Protein AF-A0A7S3I9I3-F1 (afdb_monomer)

Secondary structure (DSSP, 8-state):
----STHHHHHHHHHHHHH-SS-----PPPEEPPSSS--GGG--EEEEEETTEEEEE-GGGEEEEEE--SSHHHHHHHHHHHHHTT-----EEEEETTSHHHHHHHHHHHHHHTT-HHHHHHHHHHS-SSEEEEEE---EEEGGGS-HHHHHHHHHS-HHHHHHHHHHHHHHHHHT--SS--SSSSS---GGGEEEEESSSEEEEEE------PPPTTSTHHHHHHHHHHHHHHHHHHHHHHHHTT--GGG---GGGHHHHHHHHHHHS-PPPHHHHHHHHHHHHHHHHHHHH--HHHHHHHHHHHHT--SS-GGGHHHHHHHT--HHHHHHHHHHHHHHHHHTHHHHHHHHHTTT----S--

Sequence (363 aa):
KQVPFVSKKLIEGYQRTKNTSQNILSAELLTTQDIYEVPWRNLIGVEHLDTSAFAVHFPHQQALVVKGSQSIVQDYFSYLVSSVLQVKTPLTRLVQYTDPEFKLMLNSLRSKAYSDFFLDNKISRELDRPFLVVMEYIPSVSLRTLDRNQISEVFSKDSERLRQLGNTLALDLFLNNSDRVPLIWNNEGNPNNFLVEFRETFGNLVAIDSSCFCISSSQMMYQDYLERLFNYVKTTFEDLEEIINGRTLGKVSIQSMDPVKEFFEKHLSVSLNNSQLFQVLKGMVKGFFEVSQVEETQLLEVYESTRQYPSEDKLGFWQAGMASINLGFLRDTKAIIEKLTDNHSENTSWVLSTYESDESPLY

Mean predicted aligned error: 6.12 Å

Organism: NCBI:txid342563

Structure (mmCIF, N/CA/C/O backbone):
data_AF-A0A7S3I9I3-F1
#
_entry.id   AF-A0A7S3I9I3-F1
#
loop_
_atom_site.group_PDB
_atom_site.id
_atom_site.type_symbol
_atom_site.label_atom_id
_atom_site.label_alt_id
_atom_site.label_comp_id
_atom_site.label_asym_id
_atom_site.label_entity_id
_atom_site.label_seq_id
_atom_site.pdbx_PDB_ins_code
_atom_site.Cartn_x
_atom_site.Cartn_y
_atom_site.Cartn_z
_atom_site.occupancy
_atom_site.B_iso_or_equiv
_atom_site.auth_seq_id
_atom_site.auth_comp_id
_atom_site.auth_asym_id
_atom_site.auth_atom_id
_atom_site.pdbx_PDB_model_num
ATOM 1 N N . LYS A 1 1 ? -12.748 1.959 -23.235 1.00 28.86 1 LYS A N 1
ATOM 2 C CA . LYS A 1 1 ? -12.720 1.716 -21.773 1.00 28.86 1 LYS A CA 1
ATOM 3 C C . LYS A 1 1 ? -12.178 0.308 -21.577 1.00 28.86 1 LYS A C 1
ATOM 5 O O . LYS A 1 1 ? -12.950 -0.638 -21.602 1.00 28.86 1 LYS A O 1
ATOM 10 N N . GLN A 1 2 ? -10.853 0.175 -21.607 1.00 25.94 2 GLN A N 1
ATOM 11 C CA . GLN A 1 2 ? -10.164 -1.109 -21.488 1.00 25.94 2 GLN A CA 1
ATOM 12 C C . GLN A 1 2 ? -10.044 -1.445 -20.004 1.00 25.94 2 GLN A C 1
ATOM 14 O O . GLN A 1 2 ? -9.636 -0.593 -19.223 1.00 25.94 2 GLN A O 1
ATOM 19 N N . VAL A 1 3 ? -10.451 -2.657 -19.644 1.00 29.38 3 VAL A N 1
ATOM 20 C CA . VAL A 1 3 ? -10.125 -3.304 -18.373 1.00 29.38 3 VAL A CA 1
ATOM 21 C C . VAL A 1 3 ? -9.147 -4.412 -18.755 1.00 29.38 3 VAL A C 1
ATOM 23 O O . VAL A 1 3 ? -9.615 -5.452 -19.224 1.00 29.38 3 VAL A O 1
ATOM 26 N N . PRO A 1 4 ? -7.823 -4.208 -18.681 1.00 35.19 4 PRO A N 1
ATOM 27 C CA . PRO A 1 4 ? -6.875 -5.285 -18.856 1.00 35.19 4 PRO A CA 1
ATOM 28 C C . PRO A 1 4 ? -6.527 -5.778 -17.463 1.00 35.19 4 PRO A C 1
ATOM 30 O O . PRO A 1 4 ? -5.732 -5.203 -16.729 1.00 35.19 4 PRO A O 1
ATOM 33 N N . PHE A 1 5 ? -7.188 -6.849 -17.074 1.00 42.88 5 PHE A N 1
ATOM 34 C CA . PHE A 1 5 ? -6.508 -7.828 -16.265 1.00 42.88 5 PHE A CA 1
ATOM 35 C C . PHE A 1 5 ? -7.117 -9.167 -16.626 1.00 42.88 5 PHE A C 1
ATOM 37 O O . PHE A 1 5 ? -8.283 -9.270 -17.025 1.00 42.88 5 PHE A O 1
ATOM 44 N N . VAL A 1 6 ? -6.346 -10.212 -16.391 1.00 46.72 6 VAL A N 1
ATOM 45 C CA . VAL A 1 6 ? -6.750 -11.619 -16.387 1.00 46.72 6 VAL A CA 1
ATOM 46 C C . VAL A 1 6 ? -8.067 -11.859 -15.595 1.00 46.72 6 VAL A C 1
ATOM 48 O O . VAL A 1 6 ? -8.694 -12.906 -15.746 1.00 46.72 6 VAL A O 1
ATOM 51 N N . SER A 1 7 ? -8.558 -10.855 -14.845 1.00 49.94 7 SER A N 1
ATOM 52 C CA . SER A 1 7 ? -9.858 -10.781 -14.172 1.00 49.94 7 SER A CA 1
ATOM 53 C C . SER A 1 7 ? -11.028 -11.267 -15.018 1.00 49.94 7 SER A C 1
ATOM 55 O O . SER A 1 7 ? -11.789 -12.076 -14.515 1.00 49.94 7 SER A O 1
ATOM 57 N N . LYS A 1 8 ? -11.187 -10.891 -16.296 1.00 46.72 8 LYS A N 1
ATOM 58 C CA . LYS A 1 8 ? -12.385 -11.333 -17.040 1.00 46.72 8 LYS A CA 1
ATOM 59 C C . LYS A 1 8 ? -12.393 -12.846 -17.263 1.00 46.72 8 LYS A C 1
ATOM 61 O O . LYS A 1 8 ? -13.414 -13.476 -17.031 1.00 46.72 8 LYS A O 1
ATOM 66 N N . LYS A 1 9 ? -11.258 -13.443 -17.647 1.00 51.84 9 LYS A N 1
ATOM 67 C CA . LYS A 1 9 ? -11.149 -14.902 -17.838 1.00 51.84 9 LYS A CA 1
ATOM 68 C C . LYS A 1 9 ? -11.182 -15.665 -16.511 1.00 51.84 9 LYS A C 1
ATOM 70 O O . LYS A 1 9 ? -11.783 -16.733 -16.462 1.00 51.84 9 LYS A O 1
ATOM 75 N N . LEU A 1 10 ? -10.586 -15.118 -15.449 1.00 54.03 10 LEU A N 1
ATOM 76 C CA . LEU A 1 10 ? -10.622 -15.710 -14.105 1.00 54.03 10 LEU A CA 1
ATOM 77 C C . LEU A 1 10 ? -12.022 -15.659 -13.494 1.00 54.03 10 LEU A C 1
ATOM 79 O O . LEU A 1 10 ? -12.514 -16.670 -13.003 1.00 54.03 10 LEU A O 1
ATOM 83 N N . ILE A 1 11 ? -12.693 -14.512 -13.592 1.00 53.94 11 ILE A N 1
ATOM 84 C CA . ILE A 1 11 ? -14.064 -14.306 -13.116 1.00 53.94 11 ILE A CA 1
ATOM 85 C C . ILE A 1 11 ? -15.048 -15.137 -13.950 1.00 53.94 11 ILE A C 1
ATOM 87 O O . ILE A 1 11 ? -15.911 -15.794 -13.376 1.00 53.94 11 ILE A O 1
ATOM 91 N N . GLU A 1 12 ? -14.905 -15.189 -15.280 1.00 54.62 12 GLU A N 1
ATOM 92 C CA . GLU A 1 12 ? -15.713 -16.077 -16.134 1.00 54.62 12 GLU A CA 1
ATO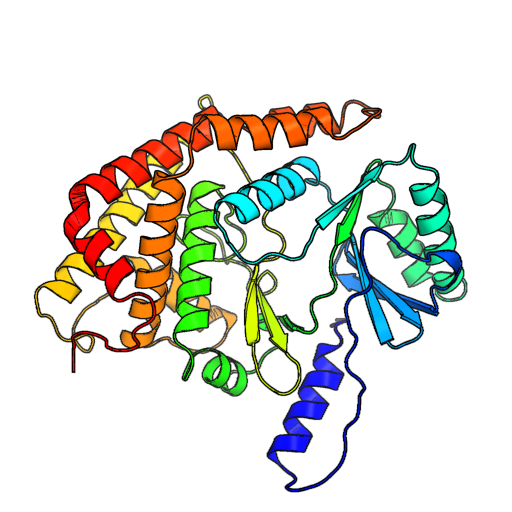M 93 C C . GLU A 1 12 ? -15.465 -17.561 -15.814 1.00 54.62 12 GLU A C 1
ATOM 95 O O . GLU A 1 12 ? -16.407 -18.354 -15.836 1.00 54.62 12 GLU A O 1
ATOM 100 N N . GLY A 1 13 ? -14.226 -17.940 -15.479 1.00 54.38 13 GLY A N 1
ATOM 101 C CA . GLY A 1 13 ? -13.883 -19.276 -14.988 1.00 54.38 13 GLY A CA 1
ATOM 102 C C . GLY A 1 13 ? -14.582 -19.612 -13.672 1.00 54.38 13 GLY A C 1
ATOM 103 O O . GLY A 1 13 ? -15.247 -20.642 -13.571 1.00 54.38 13 GLY A O 1
ATOM 104 N N . TYR A 1 14 ? -14.520 -18.699 -12.705 1.00 52.09 14 TYR A N 1
ATOM 105 C CA . TYR A 1 14 ? -15.178 -18.818 -11.404 1.00 52.09 14 TYR A CA 1
ATOM 106 C C . TYR A 1 14 ? -16.717 -18.876 -11.500 1.00 52.09 14 TYR A C 1
ATOM 108 O O . TYR A 1 14 ? -17.375 -19.679 -10.839 1.00 52.09 14 TYR A O 1
ATOM 116 N N . GLN A 1 15 ? -17.333 -18.058 -12.359 1.00 53.22 15 GLN A N 1
ATOM 117 C CA . GLN A 1 15 ? -18.788 -18.086 -12.563 1.00 53.22 15 GLN A CA 1
ATOM 118 C C . GLN A 1 15 ? -19.261 -19.397 -13.218 1.00 53.22 15 GLN A C 1
ATOM 120 O O . GLN A 1 15 ? -20.377 -19.851 -12.951 1.00 53.22 15 GLN A O 1
ATOM 125 N N . ARG A 1 16 ? -18.419 -20.041 -14.041 1.00 49.19 16 ARG A N 1
ATOM 126 C CA . ARG A 1 16 ? -18.709 -21.363 -14.622 1.00 49.19 16 ARG A CA 1
ATOM 127 C C . ARG A 1 16 ? -18.580 -22.497 -13.602 1.00 49.19 16 ARG A C 1
ATOM 129 O O . ARG A 1 16 ? -19.397 -23.416 -13.639 1.00 49.19 16 ARG A O 1
ATOM 136 N N . THR A 1 17 ? -17.635 -22.433 -12.662 1.00 48.84 17 THR A N 1
ATOM 137 C CA . THR A 1 17 ? -17.471 -23.476 -11.630 1.00 48.84 17 THR A CA 1
ATOM 138 C C . THR A 1 17 ? -18.594 -23.473 -10.592 1.00 48.84 17 THR A C 1
ATOM 140 O O . THR A 1 17 ? -19.000 -24.544 -10.147 1.00 48.84 17 THR A O 1
ATOM 143 N N . LYS A 1 18 ? -19.182 -22.313 -10.263 1.00 49.53 18 LYS A N 1
ATOM 144 C CA . LYS A 1 18 ? -20.351 -22.243 -9.358 1.00 49.53 18 LYS A CA 1
ATOM 145 C C . LYS A 1 18 ? -21.633 -22.854 -9.944 1.00 49.53 18 LYS A C 1
ATOM 147 O O . LYS A 1 18 ? -22.468 -23.336 -9.187 1.00 49.53 18 LYS A O 1
ATOM 152 N N . ASN A 1 19 ? -21.782 -22.845 -11.271 1.00 41.97 19 ASN A N 1
ATOM 153 C CA . ASN A 1 19 ? -22.993 -23.311 -11.961 1.00 41.97 19 ASN A CA 1
ATOM 154 C C . ASN A 1 19 ? -22.900 -24.744 -12.509 1.00 41.97 19 ASN A C 1
ATOM 156 O O . ASN A 1 19 ? -23.904 -25.273 -12.984 1.00 41.97 19 ASN A O 1
ATOM 160 N N . THR A 1 20 ? -21.734 -25.390 -12.433 1.00 38.22 20 THR A N 1
ATOM 161 C CA . THR A 1 20 ? -21.532 -26.724 -13.010 1.00 38.22 20 THR A CA 1
ATOM 162 C C . THR A 1 20 ? -20.757 -27.606 -12.039 1.00 38.22 20 THR A C 1
ATOM 164 O O . THR A 1 20 ? -19.544 -27.484 -11.887 1.00 38.22 20 THR A O 1
ATOM 167 N N . SER A 1 21 ? -21.461 -28.523 -11.371 1.00 40.38 21 SER A N 1
ATOM 168 C CA . SER A 1 21 ? -20.823 -29.676 -10.741 1.00 40.38 21 SER A CA 1
ATOM 169 C C . SER A 1 21 ? -20.218 -30.526 -11.858 1.00 40.38 21 SER A C 1
ATOM 171 O O . SER A 1 21 ? -20.954 -31.144 -12.615 1.00 40.38 21 SER A O 1
ATOM 173 N N . GLN A 1 22 ? -18.887 -30.554 -11.925 1.00 35.09 22 GLN A N 1
ATOM 174 C CA . GLN A 1 22 ? -18.047 -31.278 -12.889 1.00 35.09 22 GLN A CA 1
ATOM 175 C C . GLN A 1 22 ? -17.693 -30.532 -14.190 1.00 35.09 22 GLN A C 1
ATOM 177 O O . GLN A 1 22 ? -18.517 -30.290 -15.063 1.00 35.09 22 GLN A O 1
ATOM 182 N N . ASN A 1 23 ? -16.373 -30.352 -14.320 1.00 35.53 23 ASN A N 1
ATOM 183 C CA . ASN A 1 23 ? -15.566 -30.197 -15.528 1.00 35.53 23 ASN A CA 1
ATOM 184 C C . ASN A 1 23 ? -15.555 -28.842 -16.270 1.00 35.53 23 ASN A C 1
ATOM 186 O O . ASN A 1 23 ? -16.540 -28.390 -16.838 1.00 35.53 23 ASN A O 1
ATOM 190 N N . ILE A 1 24 ? -14.313 -28.341 -16.397 1.00 33.00 24 ILE A N 1
ATOM 191 C CA . ILE A 1 24 ? -13.772 -27.361 -17.359 1.00 33.00 24 ILE A CA 1
ATOM 192 C C . ILE A 1 24 ? -13.762 -25.896 -16.888 1.00 33.00 24 ILE A C 1
ATOM 194 O O . ILE A 1 24 ? -14.700 -25.137 -17.112 1.00 33.00 24 ILE A O 1
ATOM 198 N N . LEU A 1 25 ? -12.603 -25.471 -16.369 1.00 35.09 25 LEU A N 1
ATOM 199 C CA . LEU A 1 25 ? -11.706 -24.540 -17.071 1.00 35.09 25 LEU A CA 1
ATOM 200 C C . LEU A 1 25 ? -10.305 -24.601 -16.441 1.00 35.09 25 LEU A C 1
ATOM 202 O O . LEU A 1 25 ? -9.987 -23.876 -15.507 1.00 35.09 25 LEU A O 1
ATOM 206 N N . SER A 1 26 ? -9.437 -25.426 -17.022 1.00 36.38 26 SER A N 1
ATOM 207 C CA . SER A 1 26 ? -7.988 -25.237 -16.970 1.00 36.38 26 SER A CA 1
ATOM 208 C C . SER A 1 26 ? -7.613 -24.033 -17.845 1.00 36.38 26 SER A C 1
ATOM 210 O O . SER A 1 26 ? -6.914 -24.163 -18.851 1.00 36.38 26 SER A O 1
ATOM 212 N N . ALA A 1 27 ? -8.117 -22.842 -17.511 1.00 44.84 27 ALA A N 1
ATOM 213 C CA . ALA A 1 27 ? -7.308 -21.664 -17.769 1.00 44.84 27 ALA A CA 1
ATOM 214 C C . ALA A 1 27 ? -6.157 -21.818 -16.781 1.00 44.84 27 ALA A C 1
ATOM 216 O O . ALA A 1 27 ? -6.308 -21.488 -15.609 1.00 44.84 27 ALA A O 1
ATOM 217 N N . GLU A 1 28 ? -5.098 -22.503 -17.217 1.00 56.78 28 GLU A N 1
ATOM 218 C CA . GLU A 1 28 ? -3.900 -22.674 -16.408 1.00 56.78 28 GLU A CA 1
ATOM 219 C C . GLU A 1 28 ? -3.538 -21.272 -15.866 1.00 56.78 28 GLU A C 1
ATOM 221 O O . GLU A 1 28 ? -3.574 -20.259 -16.576 1.00 56.78 28 GLU A O 1
ATOM 226 N N . LEU A 1 29 ? -3.432 -21.196 -14.543 1.00 72.38 29 LEU A N 1
ATOM 227 C CA . LEU A 1 29 ? -3.233 -19.949 -13.826 1.00 72.38 29 LEU A CA 1
ATOM 228 C C . LEU A 1 29 ? -1.781 -19.538 -14.014 1.00 72.38 29 LEU A C 1
ATOM 230 O O . LEU A 1 29 ? -0.883 -20.350 -13.789 1.00 72.38 29 LEU A O 1
ATOM 234 N N . LEU A 1 30 ? -1.557 -18.273 -14.371 1.00 82.56 30 LEU A N 1
ATOM 235 C CA . LEU A 1 30 ? -0.204 -17.742 -14.407 1.00 82.56 30 LEU A CA 1
ATOM 236 C C . LEU A 1 30 ? 0.437 -17.886 -13.021 1.00 82.56 30 LEU A C 1
ATOM 238 O O . LEU A 1 30 ? -0.186 -17.581 -12.003 1.00 82.56 30 LEU A O 1
ATOM 242 N N . THR A 1 31 ? 1.684 -18.333 -12.983 1.00 87.25 31 THR A N 1
ATOM 243 C CA . THR A 1 31 ? 2.524 -18.352 -11.784 1.00 87.25 31 THR A CA 1
ATOM 244 C C . THR A 1 31 ? 3.527 -17.207 -11.831 1.00 87.25 31 THR A C 1
ATOM 246 O O . THR A 1 31 ? 3.798 -16.659 -12.898 1.00 87.25 31 THR A O 1
ATOM 249 N N . THR A 1 32 ? 4.116 -16.845 -10.695 1.00 90.94 32 THR A N 1
ATOM 250 C CA . THR A 1 32 ? 5.158 -15.815 -10.686 1.00 90.94 32 THR A CA 1
ATOM 251 C C . THR A 1 32 ? 6.461 -16.332 -11.317 1.00 90.94 32 THR A C 1
ATOM 253 O O . THR A 1 32 ? 6.859 -17.482 -11.111 1.00 90.94 32 THR A O 1
ATOM 256 N N . GLN A 1 33 ? 7.098 -15.499 -12.137 1.00 95.06 33 GLN A N 1
ATOM 257 C CA . GLN A 1 33 ? 8.484 -15.653 -12.576 1.00 95.06 33 GLN A CA 1
ATOM 258 C C . GLN A 1 33 ? 9.396 -15.127 -11.462 1.00 95.06 33 GLN A C 1
ATOM 260 O O . GLN A 1 33 ? 9.103 -14.082 -10.884 1.00 95.06 33 GLN A O 1
ATOM 265 N N . ASP A 1 34 ? 10.520 -15.804 -11.200 1.00 95.62 34 ASP A N 1
ATOM 266 C CA . ASP A 1 34 ? 11.544 -15.259 -10.304 1.00 95.62 34 ASP A CA 1
ATOM 267 C C . ASP A 1 34 ? 11.998 -13.895 -10.830 1.00 95.62 34 ASP A C 1
ATOM 269 O O . ASP A 1 34 ? 12.508 -13.785 -11.953 1.00 95.62 34 ASP A O 1
ATOM 273 N N . ILE A 1 35 ? 11.770 -12.860 -10.020 1.00 97.19 35 ILE A N 1
ATOM 274 C CA . ILE A 1 35 ? 12.074 -11.493 -10.401 1.00 97.19 35 ILE A CA 1
ATOM 275 C C . ILE A 1 35 ? 13.576 -11.253 -10.460 1.00 97.19 35 ILE A C 1
ATOM 277 O O . ILE A 1 35 ? 13.956 -10.352 -11.191 1.00 97.19 35 ILE A O 1
ATOM 281 N N . TYR A 1 36 ? 14.431 -12.006 -9.765 1.00 96.38 36 TYR A N 1
ATOM 282 C CA . TYR A 1 36 ? 15.884 -11.780 -9.736 1.00 96.38 36 TYR A CA 1
ATOM 283 C C . TYR A 1 36 ? 16.620 -12.455 -10.899 1.00 96.38 36 TYR A C 1
ATOM 285 O O . TYR A 1 36 ? 17.620 -11.926 -11.383 1.00 96.38 36 TYR A O 1
ATOM 293 N N . GLU A 1 37 ? 16.093 -13.570 -11.405 1.00 95.38 37 GLU A N 1
ATOM 294 C CA . GLU A 1 37 ? 16.663 -14.327 -12.525 1.00 95.38 37 GLU A CA 1
ATOM 295 C C . GLU A 1 37 ? 15.712 -14.331 -13.731 1.00 95.38 37 GLU A C 1
ATOM 297 O O . GLU A 1 37 ? 15.114 -15.345 -14.095 1.00 95.38 37 GLU A O 1
ATOM 302 N N . VAL A 1 38 ? 15.548 -13.169 -14.373 1.00 97.25 38 VAL A N 1
ATOM 303 C CA . VAL A 1 38 ? 14.570 -13.010 -15.461 1.00 97.25 38 VAL A CA 1
ATOM 304 C C . VAL A 1 38 ? 15.159 -13.403 -16.824 1.00 97.25 38 VAL A C 1
ATOM 306 O O . VAL A 1 38 ? 16.077 -12.740 -17.325 1.00 97.25 38 VAL A O 1
ATOM 309 N N . PRO A 1 39 ? 14.597 -14.406 -17.526 1.00 97.25 39 PRO A N 1
ATOM 310 C CA . PRO A 1 39 ? 15.073 -14.809 -18.843 1.00 97.25 39 PRO A CA 1
ATOM 311 C C . PRO A 1 39 ? 14.484 -13.908 -19.942 1.00 97.25 39 PRO A C 1
ATOM 313 O O . PRO A 1 39 ? 13.726 -14.375 -20.790 1.00 97.25 39 PRO A O 1
ATOM 316 N N . TRP A 1 40 ? 14.832 -12.613 -19.970 1.00 97.81 40 TRP A N 1
ATOM 317 C CA . TRP A 1 40 ? 14.228 -11.594 -20.859 1.00 97.81 40 TRP A CA 1
ATOM 318 C C . TRP A 1 40 ? 14.121 -11.998 -22.338 1.00 97.81 40 TRP A C 1
ATOM 320 O O . TRP A 1 40 ? 13.148 -11.661 -23.008 1.00 97.81 40 TRP A O 1
ATOM 330 N N . ARG A 1 41 ? 15.085 -12.773 -22.850 1.00 97.00 41 ARG A N 1
ATOM 331 C CA . ARG A 1 41 ? 15.085 -13.270 -24.240 1.00 97.00 41 ARG A CA 1
ATOM 332 C C . ARG A 1 41 ? 13.983 -14.291 -24.533 1.00 97.00 41 ARG A C 1
ATOM 334 O O . ARG A 1 41 ? 13.591 -14.439 -25.687 1.00 97.00 41 ARG A O 1
ATOM 341 N N . ASN A 1 42 ? 13.498 -14.983 -23.507 1.00 96.81 42 ASN A N 1
ATOM 342 C CA . ASN A 1 42 ? 12.495 -16.041 -23.611 1.00 96.81 42 ASN A CA 1
ATOM 343 C C . ASN A 1 42 ? 11.068 -15.515 -23.436 1.00 96.81 42 ASN A C 1
ATOM 345 O O . ASN A 1 42 ? 10.125 -16.297 -23.478 1.00 96.81 42 ASN A O 1
ATOM 349 N N . LEU A 1 43 ? 10.901 -14.208 -23.245 1.00 95.50 43 LEU A N 1
ATOM 350 C CA . LEU A 1 43 ? 9.609 -13.549 -23.126 1.00 95.50 43 LEU A CA 1
ATOM 351 C C . LEU A 1 43 ? 8.700 -13.929 -24.310 1.00 95.50 43 LEU A C 1
ATOM 353 O O . LEU A 1 43 ? 9.130 -13.924 -25.469 1.00 95.50 43 LEU A O 1
ATOM 357 N N . ILE A 1 44 ? 7.439 -14.262 -24.029 1.00 96.12 44 ILE A N 1
ATOM 358 C CA . ILE A 1 44 ? 6.454 -14.689 -25.037 1.00 96.12 44 ILE A CA 1
ATOM 359 C C . ILE A 1 44 ? 5.358 -13.652 -25.294 1.00 96.12 44 ILE A C 1
ATOM 361 O O . ILE A 1 44 ? 4.786 -13.659 -26.381 1.00 96.12 44 ILE A O 1
ATOM 365 N N . GLY A 1 45 ? 5.103 -12.733 -24.359 1.00 94.19 45 GLY A N 1
ATOM 366 C CA . GLY A 1 45 ? 4.103 -11.680 -24.534 1.00 94.19 45 GLY A CA 1
ATOM 367 C C . GLY A 1 45 ? 4.214 -10.554 -23.510 1.00 94.19 45 GLY A C 1
ATOM 368 O O . GLY A 1 45 ? 4.849 -10.709 -22.469 1.00 94.19 45 GLY A O 1
ATOM 369 N N . VAL A 1 46 ? 3.583 -9.424 -23.825 1.00 94.62 46 VAL A N 1
ATOM 370 C CA . VAL A 1 46 ? 3.464 -8.252 -22.949 1.00 94.62 46 VAL A CA 1
ATOM 371 C C . VAL A 1 46 ? 2.030 -7.744 -23.025 1.00 94.62 46 VAL A C 1
ATOM 373 O O . VAL A 1 46 ? 1.480 -7.633 -24.119 1.00 94.62 46 VAL A O 1
ATOM 376 N N . GLU A 1 47 ? 1.445 -7.414 -21.881 1.00 92.50 47 GLU A N 1
ATOM 377 C CA . GLU A 1 47 ? 0.124 -6.798 -21.771 1.00 92.50 47 GLU A CA 1
ATOM 378 C C . GLU A 1 47 ? 0.237 -5.484 -20.992 1.00 92.50 47 GLU A C 1
ATOM 380 O O . GLU A 1 47 ? 0.879 -5.419 -19.946 1.00 92.50 47 GLU A O 1
ATOM 385 N N . HIS A 1 48 ? -0.382 -4.418 -21.501 1.00 91.62 48 HIS A N 1
ATOM 386 C CA . HIS A 1 48 ? -0.510 -3.152 -20.777 1.00 91.62 48 HIS A CA 1
ATOM 387 C C . HIS A 1 48 ? -1.653 -3.274 -19.762 1.00 91.62 48 HIS A C 1
ATOM 389 O O . HIS A 1 48 ? -2.783 -3.524 -20.171 1.00 91.62 48 HIS A O 1
ATOM 395 N N . LEU A 1 49 ? -1.359 -3.125 -18.467 1.00 84.81 49 LEU A N 1
ATOM 396 C CA . LEU A 1 49 ? -2.307 -3.372 -17.368 1.00 84.81 49 LEU A CA 1
ATOM 397 C C . LEU A 1 49 ? -3.044 -2.102 -16.945 1.00 84.81 49 LEU A C 1
ATOM 399 O O . LEU A 1 49 ? -4.268 -2.055 -16.875 1.00 84.81 49 LEU A O 1
ATOM 403 N N . ASP A 1 50 ? -2.277 -1.057 -16.667 1.00 77.25 50 ASP A N 1
ATOM 404 C CA . ASP A 1 50 ? -2.779 0.269 -16.326 1.00 77.25 50 ASP A CA 1
ATOM 405 C C . ASP A 1 50 ? -1.708 1.310 -16.669 1.00 77.25 50 ASP A C 1
ATOM 407 O O . ASP A 1 50 ? -0.640 0.945 -17.160 1.00 77.25 50 ASP A O 1
ATOM 411 N N . THR A 1 51 ? -1.995 2.597 -16.452 1.00 74.81 51 THR A N 1
ATOM 412 C CA . THR A 1 51 ? -1.197 3.782 -16.811 1.00 74.81 51 THR A CA 1
ATOM 413 C C . THR A 1 51 ? 0.273 3.490 -17.099 1.00 74.81 51 THR A C 1
ATOM 415 O O . THR A 1 51 ? 0.652 3.626 -18.262 1.00 74.81 51 THR A O 1
ATOM 418 N N . SER A 1 52 ? 1.045 3.002 -16.123 1.00 88.62 52 SER A N 1
ATOM 419 C CA . SER A 1 52 ? 2.478 2.723 -16.269 1.00 88.62 52 SER A CA 1
ATOM 420 C C . SER A 1 52 ? 2.935 1.287 -15.959 1.00 88.62 52 SER A C 1
ATOM 422 O O . SER A 1 52 ? 4.142 1.066 -15.833 1.00 88.62 52 SER A O 1
ATOM 424 N N . ALA A 1 53 ? 2.023 0.313 -15.854 1.00 92.69 53 ALA A N 1
ATOM 425 C CA . ALA A 1 53 ? 2.333 -1.078 -15.498 1.00 92.69 53 ALA A CA 1
ATOM 426 C C . ALA A 1 53 ? 2.056 -2.064 -16.647 1.00 92.69 53 ALA A C 1
ATOM 428 O O . ALA A 1 53 ? 1.062 -1.946 -17.369 1.00 92.69 53 ALA A O 1
ATOM 429 N N . PHE A 1 54 ? 2.924 -3.065 -16.791 1.00 95.00 54 PHE A N 1
ATOM 430 C CA . PHE A 1 54 ? 2.879 -4.064 -17.857 1.00 95.00 54 PHE A CA 1
ATOM 431 C C . PHE A 1 54 ? 3.062 -5.469 -17.286 1.00 95.00 54 PHE A C 1
ATOM 433 O O . PHE A 1 54 ? 4.055 -5.722 -16.607 1.00 95.00 54 PHE A O 1
ATOM 440 N N . ALA A 1 55 ? 2.154 -6.394 -17.594 1.00 95.00 55 ALA A N 1
ATOM 441 C CA . ALA A 1 55 ? 2.378 -7.812 -17.350 1.00 95.00 55 ALA A CA 1
ATOM 442 C C . ALA A 1 55 ? 3.292 -8.362 -18.439 1.00 95.00 55 ALA A C 1
ATOM 444 O O . ALA A 1 55 ? 3.113 -8.098 -19.630 1.00 95.00 55 ALA A O 1
ATOM 445 N N . VAL A 1 56 ? 4.279 -9.137 -18.017 1.00 96.44 56 VAL A N 1
ATOM 446 C CA . VAL A 1 56 ? 5.284 -9.733 -18.883 1.00 96.44 56 VAL A CA 1
ATOM 447 C C . VAL A 1 56 ? 5.187 -11.239 -18.757 1.00 96.44 56 VAL A C 1
ATOM 449 O O . VAL A 1 56 ? 5.336 -11.771 -17.663 1.00 96.44 56 VAL A O 1
ATOM 452 N N . HIS A 1 57 ? 4.947 -11.916 -19.876 1.00 95.56 57 HIS A N 1
ATOM 453 C CA . HIS A 1 57 ? 4.673 -13.348 -19.915 1.00 95.56 57 HIS A CA 1
ATOM 454 C C . HIS A 1 57 ? 5.876 -14.139 -20.427 1.00 95.56 57 HIS A C 1
ATOM 456 O O . HIS A 1 57 ? 6.522 -13.759 -21.410 1.00 95.56 57 HIS A O 1
ATOM 462 N N . PHE A 1 58 ? 6.103 -15.293 -19.811 1.00 95.81 58 PHE A N 1
ATOM 463 C CA . PHE A 1 58 ? 7.153 -16.259 -20.116 1.00 95.81 58 PHE A CA 1
ATOM 464 C C . PHE A 1 58 ? 6.545 -17.645 -20.405 1.00 95.81 58 PHE A C 1
ATOM 466 O O . PHE A 1 58 ? 5.353 -17.867 -20.163 1.00 95.81 58 PHE A O 1
ATOM 473 N N . PRO A 1 59 ? 7.329 -18.594 -20.952 1.00 94.38 59 PRO A N 1
ATOM 474 C CA . PRO A 1 59 ? 6.910 -19.985 -21.086 1.00 94.38 59 PRO A CA 1
ATOM 475 C C . PRO A 1 59 ? 6.483 -20.582 -19.740 1.00 94.38 59 PRO A C 1
ATOM 477 O O . PRO A 1 59 ? 6.759 -20.023 -18.684 1.00 94.38 59 PRO A O 1
ATOM 480 N N . HIS A 1 60 ? 5.797 -21.726 -19.778 1.00 91.38 60 HIS A N 1
ATOM 481 C CA . HIS A 1 60 ? 5.293 -22.400 -18.570 1.00 91.38 60 HIS A CA 1
ATOM 482 C C . HIS A 1 60 ? 4.391 -21.523 -17.697 1.00 91.38 60 HIS A C 1
ATOM 484 O O . HIS A 1 60 ? 4.293 -21.734 -16.495 1.00 91.38 60 HIS A O 1
ATOM 490 N N . GLN A 1 61 ? 3.710 -20.560 -18.325 1.00 89.19 61 GLN A N 1
ATOM 491 C CA . GLN A 1 61 ? 2.708 -19.722 -17.674 1.00 89.19 61 GLN A CA 1
ATOM 492 C C . GLN A 1 61 ? 3.274 -18.823 -16.584 1.00 89.19 61 GLN A C 1
ATOM 494 O O . GLN A 1 61 ? 2.577 -18.456 -15.646 1.00 89.19 61 GLN A O 1
ATOM 499 N N . GLN A 1 62 ? 4.541 -18.450 -16.693 1.00 94.00 62 GLN A N 1
ATOM 500 C CA . GLN A 1 62 ? 5.140 -17.552 -15.724 1.00 94.00 62 GLN A CA 1
ATOM 501 C C . GLN A 1 62 ? 4.913 -16.098 -16.132 1.00 94.00 62 GLN A C 1
ATOM 503 O O . GLN A 1 62 ? 4.892 -15.765 -17.322 1.00 94.00 62 GLN A O 1
ATOM 508 N N . ALA A 1 63 ? 4.733 -15.225 -15.149 1.00 95.50 63 ALA A N 1
ATOM 509 C CA . ALA A 1 63 ? 4.606 -13.797 -15.367 1.00 95.50 63 ALA A CA 1
ATOM 510 C C . ALA A 1 63 ? 5.303 -12.983 -14.274 1.00 95.50 63 ALA A C 1
ATOM 512 O O . ALA A 1 63 ? 5.477 -13.441 -13.150 1.00 95.50 63 ALA A O 1
ATOM 513 N N . LEU A 1 64 ? 5.675 -11.757 -14.616 1.00 97.25 64 LEU A N 1
ATOM 514 C CA . LEU A 1 64 ? 6.051 -10.695 -13.678 1.00 97.25 64 LEU A CA 1
ATOM 515 C C . LEU A 1 64 ? 5.438 -9.382 -14.162 1.00 97.25 64 LEU A C 1
ATOM 517 O O . LEU A 1 64 ? 4.864 -9.330 -15.256 1.00 97.25 64 LEU A O 1
ATOM 521 N N . VAL A 1 65 ? 5.579 -8.314 -13.386 1.00 96.88 65 VAL A N 1
ATOM 522 C CA . VAL A 1 65 ? 5.152 -6.978 -13.807 1.00 96.88 65 VAL A CA 1
ATOM 523 C C . VAL A 1 65 ? 6.354 -6.044 -13.921 1.00 96.88 65 VAL A C 1
ATOM 525 O O . VAL A 1 65 ? 7.234 -6.024 -13.063 1.00 96.88 65 VAL A O 1
ATOM 528 N N . VAL A 1 66 ? 6.383 -5.258 -14.998 1.00 97.69 66 VAL A N 1
ATOM 529 C CA . VAL A 1 66 ? 7.315 -4.140 -15.182 1.00 97.69 66 VAL A CA 1
ATOM 530 C C . VAL A 1 66 ? 6.529 -2.843 -15.084 1.00 97.69 66 VAL A C 1
ATOM 532 O O . VAL A 1 66 ? 5.521 -2.680 -15.773 1.00 97.69 66 VAL A O 1
ATOM 535 N N . LYS A 1 67 ? 6.978 -1.911 -14.244 1.00 95.88 67 LYS A N 1
ATOM 536 C CA . LYS A 1 67 ? 6.292 -0.634 -14.019 1.00 95.88 67 LYS A CA 1
ATOM 537 C C . LYS A 1 67 ? 7.259 0.545 -14.097 1.00 95.88 67 LYS A C 1
ATOM 539 O O . LYS A 1 67 ? 8.341 0.524 -13.516 1.00 95.88 67 LYS A O 1
ATOM 544 N N . GLY A 1 68 ? 6.841 1.601 -14.789 1.00 95.06 68 GLY A N 1
ATOM 545 C CA . GLY A 1 68 ? 7.436 2.929 -14.648 1.00 95.06 68 GLY A CA 1
ATOM 546 C C . GLY A 1 68 ? 6.755 3.692 -13.512 1.00 95.06 68 GLY A C 1
ATOM 547 O O . GLY A 1 68 ? 5.535 3.633 -13.375 1.00 95.06 68 GLY A O 1
ATOM 548 N N . SER A 1 69 ? 7.506 4.434 -12.701 1.00 92.75 69 SER A N 1
ATOM 549 C CA . SER A 1 69 ? 6.919 5.277 -11.652 1.00 92.75 69 SER A CA 1
ATOM 550 C C . SER A 1 69 ? 7.558 6.661 -11.621 1.00 92.75 69 SER A C 1
ATOM 552 O O . SER A 1 69 ? 8.753 6.816 -11.874 1.00 92.75 69 SER A O 1
ATOM 554 N N . GLN A 1 70 ? 6.737 7.677 -11.348 1.00 90.31 70 GLN A N 1
ATOM 555 C CA . GLN A 1 70 ? 7.200 9.051 -11.132 1.00 90.31 70 GLN A CA 1
ATOM 556 C C . GLN A 1 70 ? 7.724 9.253 -9.703 1.00 90.31 70 GLN A C 1
ATOM 558 O O . GLN A 1 70 ? 8.575 10.110 -9.488 1.00 90.31 70 GLN A O 1
ATOM 563 N N . SER A 1 71 ? 7.257 8.437 -8.758 1.00 93.44 71 SER A N 1
ATOM 564 C CA . SER A 1 71 ? 7.613 8.441 -7.336 1.00 93.44 71 SER A CA 1
ATOM 565 C C . SER A 1 71 ? 8.400 7.187 -6.948 1.00 93.44 71 SER A C 1
ATOM 567 O O . SER A 1 71 ? 8.285 6.689 -5.837 1.00 93.44 71 SER A O 1
ATOM 569 N N . ILE A 1 72 ? 9.195 6.633 -7.869 1.00 94.69 72 ILE A N 1
ATOM 570 C CA . ILE A 1 72 ? 9.828 5.315 -7.689 1.00 94.69 72 ILE A CA 1
ATOM 571 C C . ILE A 1 72 ? 10.717 5.217 -6.437 1.00 94.69 72 ILE A C 1
ATOM 573 O O . ILE A 1 72 ? 10.837 4.138 -5.866 1.00 94.69 72 ILE A O 1
ATOM 577 N N . VAL A 1 73 ? 11.312 6.332 -5.991 1.00 96.94 73 VAL A N 1
ATOM 578 C CA . VAL A 1 73 ? 12.122 6.375 -4.763 1.00 96.94 73 VAL A CA 1
ATOM 579 C C . VAL A 1 73 ? 11.236 6.161 -3.538 1.00 96.94 73 VAL A C 1
ATOM 581 O O . VAL A 1 73 ? 11.549 5.335 -2.685 1.00 96.94 73 VAL A O 1
ATOM 584 N N . GLN A 1 74 ? 10.102 6.863 -3.483 1.00 97.50 74 GLN A N 1
ATOM 585 C CA . GLN A 1 74 ? 9.089 6.718 -2.442 1.00 97.50 74 GLN A CA 1
ATOM 586 C C . GLN A 1 74 ? 8.441 5.332 -2.492 1.00 97.50 74 GLN A C 1
ATOM 588 O O . GLN A 1 74 ? 8.260 4.715 -1.451 1.00 97.50 74 GLN A O 1
ATOM 593 N N . ASP A 1 75 ? 8.136 4.816 -3.686 1.00 95.88 75 ASP A N 1
ATOM 594 C CA . ASP A 1 75 ? 7.554 3.482 -3.867 1.00 95.88 75 ASP A CA 1
ATOM 595 C C . ASP A 1 75 ? 8.492 2.395 -3.325 1.00 95.88 75 ASP A C 1
ATOM 597 O O . ASP A 1 75 ? 8.056 1.493 -2.609 1.00 95.88 75 ASP A O 1
ATOM 601 N N . TYR A 1 76 ? 9.788 2.492 -3.640 1.00 97.38 76 TYR A N 1
ATOM 602 C CA . TYR A 1 76 ? 10.792 1.533 -3.184 1.00 97.38 76 TYR A CA 1
ATOM 603 C C . TYR A 1 76 ? 11.048 1.637 -1.678 1.00 97.38 76 TYR A C 1
ATOM 605 O O . TYR A 1 76 ? 11.078 0.615 -0.993 1.00 97.38 76 TYR A O 1
ATOM 613 N N . PHE A 1 77 ? 11.152 2.858 -1.143 1.00 98.31 77 PHE A N 1
ATOM 614 C CA . PHE A 1 77 ? 11.244 3.082 0.300 1.00 98.31 77 PHE A CA 1
ATOM 615 C C . PHE A 1 77 ? 10.042 2.473 1.032 1.00 98.31 77 PHE A C 1
ATOM 617 O O . PHE A 1 77 ? 10.213 1.697 1.971 1.00 98.31 77 PHE A O 1
ATOM 624 N N . SER A 1 78 ? 8.824 2.751 0.562 1.00 97.81 78 SER A N 1
ATOM 625 C CA . SER A 1 78 ? 7.599 2.188 1.129 1.00 97.81 78 SER A CA 1
ATOM 626 C C . SER A 1 78 ? 7.539 0.669 1.054 1.00 97.81 78 SER A C 1
ATOM 628 O O . SER A 1 78 ? 7.053 0.040 1.989 1.00 97.81 78 SER A O 1
ATOM 630 N N . TYR A 1 79 ? 8.021 0.064 -0.034 1.00 97.62 79 TYR A N 1
ATOM 631 C CA . TYR A 1 79 ? 8.113 -1.390 -0.152 1.00 97.62 79 TYR A CA 1
ATOM 632 C C . TYR A 1 79 ? 9.006 -1.982 0.951 1.00 97.62 79 TYR A C 1
ATOM 634 O O . TYR A 1 79 ? 8.601 -2.922 1.644 1.00 97.62 79 TYR A O 1
ATOM 642 N N . LEU A 1 80 ? 10.176 -1.386 1.191 1.00 97.81 80 LEU A N 1
ATOM 643 C CA . LEU A 1 80 ? 11.070 -1.815 2.267 1.00 97.81 80 LEU A CA 1
ATOM 644 C C . LEU A 1 80 ? 10.436 -1.610 3.653 1.00 97.81 80 LEU A C 1
ATOM 646 O O . LEU A 1 80 ? 10.470 -2.525 4.474 1.00 97.81 80 LEU A O 1
ATOM 650 N N . VAL A 1 81 ? 9.779 -0.469 3.900 1.00 97.94 81 VAL A N 1
ATOM 651 C CA . VAL A 1 81 ? 9.043 -0.232 5.159 1.00 97.94 81 VAL A CA 1
ATOM 652 C C . VAL A 1 81 ? 7.906 -1.243 5.344 1.00 97.94 81 VAL A C 1
ATOM 654 O O . VAL A 1 81 ? 7.727 -1.770 6.439 1.00 97.94 81 VAL A O 1
ATOM 657 N N . SER A 1 82 ? 7.166 -1.573 4.281 1.00 97.50 82 SER A N 1
ATOM 658 C CA . SER A 1 82 ? 6.091 -2.571 4.346 1.00 97.50 82 SER A CA 1
ATOM 659 C C . SER A 1 82 ? 6.606 -3.955 4.745 1.00 97.50 82 SER A C 1
ATOM 661 O O . SER A 1 82 ? 5.915 -4.673 5.460 1.00 97.50 82 SER A O 1
ATOM 663 N N . SER A 1 83 ? 7.847 -4.289 4.369 1.00 94.62 83 SER A N 1
ATOM 664 C CA . SER A 1 83 ? 8.504 -5.537 4.774 1.00 94.62 83 SER A CA 1
ATOM 665 C C . SER A 1 83 ? 8.844 -5.547 6.268 1.00 94.62 83 SER A C 1
ATOM 667 O O . SER A 1 83 ? 8.646 -6.567 6.924 1.00 94.62 83 SER A O 1
ATOM 669 N N . VAL A 1 84 ? 9.292 -4.413 6.825 1.00 95.12 84 VAL A N 1
ATOM 670 C CA . VAL A 1 84 ? 9.531 -4.256 8.275 1.00 95.12 84 VAL A CA 1
ATOM 671 C C . VAL A 1 84 ? 8.230 -4.429 9.064 1.00 95.12 84 VAL A C 1
ATOM 673 O O . VAL A 1 84 ? 8.212 -5.110 10.084 1.00 95.12 84 VAL A O 1
ATOM 676 N N . LEU A 1 85 ? 7.134 -3.862 8.555 1.00 95.19 85 LEU A N 1
ATOM 677 C CA . LEU A 1 85 ? 5.804 -3.907 9.174 1.00 95.19 85 LEU A CA 1
ATOM 678 C C . LEU A 1 85 ? 4.977 -5.145 8.792 1.00 95.19 85 LEU A C 1
ATOM 680 O O . LEU A 1 85 ? 3.801 -5.223 9.131 1.00 95.19 85 LEU A O 1
ATOM 684 N N . GLN A 1 86 ? 5.570 -6.102 8.072 1.00 93.50 86 GLN A N 1
ATOM 685 C CA . GLN A 1 86 ? 4.923 -7.352 7.652 1.00 93.50 86 GLN A CA 1
ATOM 686 C C . GLN A 1 86 ? 3.595 -7.149 6.894 1.00 93.50 86 GLN A C 1
ATOM 688 O O . GLN A 1 86 ? 2.706 -8.004 6.915 1.00 93.50 86 GLN A O 1
ATOM 693 N N . VAL A 1 87 ? 3.449 -6.024 6.189 1.00 96.56 87 VAL A N 1
ATOM 694 C CA . VAL A 1 87 ? 2.295 -5.763 5.326 1.00 96.56 87 VAL A CA 1
ATOM 695 C C . VAL A 1 87 ? 2.536 -6.407 3.971 1.00 96.56 87 VAL A C 1
ATOM 697 O O . VAL A 1 87 ? 3.547 -6.160 3.312 1.00 96.56 87 VAL A O 1
ATOM 700 N N . LYS A 1 88 ? 1.579 -7.227 3.529 1.00 95.69 88 LYS A N 1
ATOM 701 C CA . LYS A 1 88 ? 1.709 -7.981 2.285 1.00 95.69 88 LYS A CA 1
ATOM 702 C C . LYS A 1 88 ? 1.652 -7.060 1.062 1.00 95.69 88 LYS A C 1
ATOM 704 O O . LYS A 1 88 ? 0.601 -6.515 0.721 1.00 95.69 88 LYS A O 1
ATOM 709 N N . THR A 1 89 ? 2.782 -6.947 0.374 1.00 96.75 89 THR A N 1
ATOM 710 C CA . THR A 1 89 ? 2.952 -6.255 -0.910 1.00 96.75 89 THR A CA 1
ATOM 711 C C . THR A 1 89 ? 3.671 -7.186 -1.900 1.00 96.75 89 THR A C 1
ATOM 713 O O . THR A 1 89 ? 4.282 -8.167 -1.466 1.00 96.75 89 THR A O 1
ATOM 716 N N . PRO A 1 90 ? 3.591 -6.953 -3.225 1.00 96.62 90 PRO A N 1
ATOM 717 C CA . PRO A 1 90 ? 4.344 -7.750 -4.192 1.00 96.62 90 PRO A CA 1
ATOM 718 C C . PRO A 1 90 ? 5.853 -7.599 -3.983 1.00 96.62 90 PRO A C 1
ATOM 720 O O . PRO A 1 90 ? 6.334 -6.471 -3.802 1.00 96.62 90 PRO A O 1
ATOM 723 N N . LEU A 1 91 ? 6.613 -8.699 -4.088 1.00 96.69 91 LEU A N 1
ATOM 724 C CA . LEU A 1 91 ? 8.076 -8.599 -4.082 1.00 96.69 91 LEU A CA 1
ATOM 725 C C . LEU A 1 91 ? 8.528 -7.635 -5.176 1.00 96.69 91 LEU A C 1
ATOM 727 O O . LEU A 1 91 ? 8.042 -7.683 -6.306 1.00 96.69 91 LEU A O 1
ATOM 731 N N . THR A 1 92 ? 9.455 -6.750 -4.832 1.00 96.44 92 THR A N 1
ATOM 732 C CA . THR A 1 92 ? 9.842 -5.630 -5.685 1.00 96.44 92 THR A CA 1
ATOM 733 C C . THR A 1 92 ? 11.354 -5.478 -5.718 1.00 96.44 92 THR A C 1
ATOM 735 O O . THR A 1 92 ? 12.033 -5.514 -4.692 1.00 96.44 92 THR A O 1
ATOM 738 N N . ARG A 1 93 ? 11.885 -5.243 -6.917 1.00 96.06 93 ARG A N 1
ATOM 739 C CA . ARG A 1 93 ? 13.236 -4.721 -7.127 1.00 96.06 93 ARG A CA 1
ATOM 740 C C . ARG A 1 93 ? 13.220 -3.666 -8.223 1.00 96.06 93 ARG A C 1
ATOM 742 O O . ARG A 1 93 ? 12.258 -3.564 -8.986 1.00 96.06 93 ARG A O 1
ATOM 749 N N . LEU A 1 94 ? 14.305 -2.914 -8.339 1.00 96.38 94 LEU A N 1
ATOM 750 C CA . LEU A 1 94 ? 14.472 -1.967 -9.433 1.00 96.38 94 LEU A CA 1
ATOM 751 C C . LEU A 1 94 ? 15.497 -2.483 -10.452 1.00 96.38 94 LEU A C 1
ATOM 753 O O . LEU A 1 94 ? 16.258 -3.419 -10.196 1.00 96.38 94 LEU A O 1
ATOM 757 N N . VAL A 1 95 ? 15.466 -1.877 -11.633 1.00 96.50 95 VAL A N 1
ATOM 758 C CA . VAL A 1 95 ? 16.471 -2.008 -12.689 1.00 96.50 95 VAL A CA 1
ATOM 759 C C . VAL A 1 95 ? 16.853 -0.595 -13.104 1.00 96.50 95 VAL A C 1
ATOM 761 O O . VAL A 1 95 ? 15.981 0.203 -13.468 1.00 96.50 95 VAL A O 1
ATOM 764 N N . GLN A 1 96 ? 18.142 -0.271 -13.045 1.00 95.19 96 GLN A N 1
ATOM 765 C CA . GLN A 1 96 ? 18.655 1.059 -13.386 1.00 95.19 96 GLN A CA 1
ATOM 766 C C . GLN A 1 96 ? 19.166 1.103 -14.830 1.00 95.19 96 GLN A C 1
ATOM 768 O O . GLN A 1 96 ? 19.637 0.108 -15.371 1.00 95.19 96 GLN A O 1
ATOM 773 N N . TYR A 1 97 ? 19.108 2.271 -15.471 1.00 94.38 97 TYR A N 1
ATOM 774 C CA . TYR A 1 97 ? 19.458 2.442 -16.891 1.00 94.38 97 TYR A CA 1
ATOM 775 C C . TYR A 1 97 ? 20.901 2.058 -17.266 1.00 94.38 97 TYR A C 1
ATOM 777 O O . TYR A 1 97 ? 21.192 1.827 -18.446 1.00 94.38 97 TYR A O 1
ATOM 785 N N . THR A 1 98 ? 21.806 2.049 -16.288 1.00 93.38 98 THR A N 1
ATOM 786 C CA . THR A 1 98 ? 23.207 1.634 -16.425 1.00 93.38 98 THR A CA 1
ATOM 787 C C . THR A 1 98 ? 23.362 0.119 -16.481 1.00 93.38 98 THR A C 1
ATOM 789 O O . THR A 1 98 ? 24.343 -0.363 -17.053 1.00 93.38 98 THR A O 1
ATOM 792 N N . ASP A 1 99 ? 22.396 -0.638 -15.957 1.00 94.88 99 ASP A N 1
ATOM 793 C CA . ASP A 1 99 ? 22.457 -2.091 -15.952 1.00 94.88 99 ASP A CA 1
ATOM 794 C C . ASP A 1 99 ? 22.324 -2.631 -17.382 1.00 94.88 99 ASP A C 1
ATOM 796 O O . ASP A 1 99 ? 21.413 -2.238 -18.125 1.00 94.88 99 ASP A O 1
ATOM 800 N N . PRO A 1 100 ? 23.161 -3.605 -17.788 1.00 95.81 100 PRO A N 1
ATOM 801 C CA . PRO A 1 100 ? 22.976 -4.306 -19.057 1.00 95.81 100 PRO A CA 1
ATOM 802 C C . PRO A 1 100 ? 21.576 -4.926 -19.190 1.00 95.81 100 PRO A C 1
ATOM 804 O O . PRO A 1 100 ? 21.027 -4.996 -20.295 1.00 95.81 100 PRO A O 1
ATOM 807 N N . GLU A 1 101 ? 20.989 -5.330 -18.059 1.00 97.25 101 GLU A N 1
ATOM 808 C CA . GLU A 1 101 ? 19.623 -5.838 -17.965 1.00 97.25 101 GLU A CA 1
ATOM 809 C C . GLU A 1 101 ? 18.592 -4.833 -18.493 1.00 97.25 101 GLU A C 1
ATOM 811 O O . GLU A 1 101 ? 17.699 -5.223 -19.241 1.00 97.25 101 GLU A O 1
ATOM 816 N N . PHE A 1 102 ? 18.737 -3.540 -18.195 1.00 97.19 102 PHE A N 1
ATOM 817 C CA . PHE A 1 102 ? 17.759 -2.512 -18.550 1.00 97.19 102 PHE A CA 1
ATOM 818 C C . PHE A 1 102 ? 17.487 -2.451 -20.055 1.00 97.19 102 PHE A C 1
ATOM 820 O O . PHE A 1 102 ? 16.342 -2.498 -20.514 1.00 97.19 102 PHE A O 1
ATOM 827 N N . LYS A 1 103 ? 18.560 -2.391 -20.855 1.00 96.69 103 LYS A N 1
ATOM 828 C CA . LYS A 1 103 ? 18.455 -2.359 -22.322 1.00 96.69 103 LYS A CA 1
ATOM 829 C C . LYS A 1 103 ? 17.925 -3.679 -22.868 1.00 96.69 103 LYS A C 1
ATOM 831 O O . LYS A 1 103 ? 17.142 -3.674 -23.818 1.00 96.69 103 LYS A O 1
ATOM 836 N N . LEU A 1 104 ? 18.351 -4.803 -22.287 1.00 98.00 104 LEU A N 1
ATOM 837 C CA . LEU A 1 104 ? 17.878 -6.125 -22.686 1.00 98.00 104 LEU A CA 1
ATOM 838 C C . LEU A 1 104 ? 16.370 -6.270 -22.442 1.00 98.00 104 LEU A C 1
ATOM 840 O O . LEU A 1 104 ? 15.655 -6.704 -23.347 1.00 98.00 104 LEU A O 1
ATOM 844 N N . MET A 1 105 ? 15.893 -5.861 -21.267 1.00 98.00 105 MET A N 1
ATOM 845 C CA . MET A 1 105 ? 14.483 -5.839 -20.890 1.00 98.00 105 MET A CA 1
ATOM 846 C C . MET A 1 105 ? 13.671 -4.994 -21.876 1.00 98.00 105 MET A C 1
ATOM 848 O O . MET A 1 105 ? 12.773 -5.525 -22.528 1.00 98.00 105 MET A O 1
ATOM 852 N N . LEU A 1 106 ? 14.012 -3.712 -22.063 1.00 97.50 106 LEU A N 1
ATOM 853 C CA . LEU A 1 106 ? 13.248 -2.816 -22.944 1.00 97.50 106 LEU A CA 1
ATOM 854 C C . LEU A 1 106 ? 13.196 -3.302 -24.397 1.00 97.50 106 LEU A C 1
ATOM 856 O O . LEU A 1 106 ? 12.134 -3.267 -25.022 1.00 97.50 106 LEU A O 1
ATOM 860 N N . ASN A 1 107 ? 14.315 -3.792 -24.937 1.00 97.06 107 ASN A N 1
ATOM 861 C CA . ASN A 1 107 ? 14.345 -4.342 -26.293 1.00 97.06 107 ASN A CA 1
ATOM 862 C C . ASN A 1 107 ? 13.476 -5.601 -26.412 1.00 97.06 107 ASN A C 1
ATOM 864 O O . ASN A 1 107 ? 12.784 -5.776 -27.415 1.00 97.06 107 ASN A O 1
ATOM 868 N N . SER A 1 108 ? 13.479 -6.456 -25.386 1.00 97.81 108 SER A N 1
ATOM 869 C CA . SER A 1 108 ? 12.657 -7.670 -25.360 1.00 97.81 108 SER A CA 1
ATOM 870 C C . SER A 1 108 ? 11.168 -7.326 -25.318 1.00 97.81 108 SER A C 1
ATOM 872 O O . SER A 1 108 ? 10.404 -7.876 -26.112 1.00 97.81 108 SER A O 1
ATOM 874 N N . LEU A 1 109 ? 10.766 -6.356 -24.489 1.00 97.06 109 LEU A N 1
ATOM 875 C CA . LEU A 1 109 ? 9.387 -5.859 -24.423 1.00 97.06 109 LEU A CA 1
ATOM 876 C C . LEU A 1 109 ? 8.926 -5.290 -25.774 1.00 97.06 109 LEU A C 1
ATOM 878 O O . LEU A 1 109 ? 7.920 -5.735 -26.328 1.00 97.06 109 LEU A O 1
ATOM 882 N N . ARG A 1 110 ? 9.707 -4.372 -26.359 1.00 95.88 110 ARG A N 1
ATOM 883 C CA . ARG A 1 110 ? 9.405 -3.766 -27.669 1.00 95.88 110 ARG A CA 1
ATOM 884 C C . ARG A 1 110 ? 9.341 -4.791 -28.797 1.00 95.88 110 ARG A C 1
ATOM 886 O O . ARG A 1 110 ? 8.480 -4.690 -29.665 1.00 95.88 110 ARG A O 1
ATOM 893 N N . SER A 1 111 ? 10.188 -5.824 -28.768 1.00 96.00 111 SER A N 1
ATOM 894 C CA . SER A 1 111 ? 10.158 -6.887 -29.783 1.00 96.00 111 SER A CA 1
ATOM 895 C C . SER A 1 111 ? 8.816 -7.625 -29.841 1.00 96.00 111 SER A C 1
ATOM 897 O O . SER A 1 111 ? 8.428 -8.096 -30.908 1.00 96.00 111 SER A O 1
ATOM 899 N N . LYS A 1 112 ? 8.084 -7.701 -28.719 1.00 95.25 112 LYS A N 1
ATOM 900 C CA . LYS A 1 112 ? 6.743 -8.306 -28.669 1.00 95.25 112 LYS A CA 1
ATOM 901 C C . LYS A 1 112 ? 5.619 -7.331 -28.959 1.00 95.25 112 LYS A C 1
ATOM 903 O O . LYS A 1 112 ? 4.546 -7.767 -29.358 1.00 95.25 112 LYS A O 1
ATOM 908 N N . ALA A 1 113 ? 5.874 -6.039 -28.808 1.00 93.19 113 ALA A N 1
ATOM 909 C CA . ALA A 1 113 ? 4.940 -4.987 -29.176 1.00 93.19 113 ALA A CA 1
ATOM 910 C C . ALA A 1 113 ? 5.092 -4.523 -30.635 1.00 93.19 113 ALA A C 1
ATOM 912 O O . ALA A 1 113 ? 4.305 -3.704 -31.083 1.00 93.19 113 ALA A O 1
ATOM 913 N N . TYR A 1 114 ? 6.060 -5.046 -31.400 1.00 88.38 114 TYR A N 1
ATOM 914 C CA . TYR A 1 114 ? 6.404 -4.548 -32.741 1.00 88.38 114 TYR A CA 1
ATOM 915 C C . TYR A 1 114 ? 5.211 -4.431 -33.709 1.00 88.38 114 TYR A C 1
ATOM 917 O O . TYR A 1 114 ? 5.140 -3.489 -34.494 1.00 88.38 114 TYR A O 1
ATOM 925 N N . SER A 1 115 ? 4.265 -5.373 -33.660 1.00 90.25 115 SER A N 1
ATOM 926 C CA . SER A 1 115 ? 3.058 -5.345 -34.501 1.00 90.25 115 SER A CA 1
ATOM 927 C C . SER A 1 115 ? 1.893 -4.544 -33.905 1.00 90.25 115 SER A C 1
ATOM 929 O O . SER A 1 115 ? 0.882 -4.360 -34.579 1.00 90.25 115 SER A O 1
ATOM 931 N N . ASP A 1 116 ? 2.009 -4.085 -32.659 1.00 93.31 116 ASP A N 1
ATOM 932 C CA . ASP A 1 116 ? 1.012 -3.294 -31.938 1.00 93.31 116 ASP A CA 1
ATOM 933 C C . ASP A 1 116 ? 1.573 -1.894 -31.646 1.00 93.31 116 ASP A C 1
ATOM 935 O O . ASP A 1 116 ? 2.199 -1.632 -30.617 1.00 93.31 116 ASP A O 1
ATOM 939 N N . PHE A 1 117 ? 1.307 -0.969 -32.571 1.00 94.06 117 PHE A N 1
ATOM 940 C CA . PHE A 1 117 ? 1.750 0.422 -32.466 1.00 94.06 117 PHE A CA 1
ATOM 941 C C . PHE A 1 117 ? 1.292 1.103 -31.167 1.00 94.06 117 PHE A C 1
ATOM 943 O O . PHE A 1 117 ? 1.996 1.961 -30.632 1.00 94.06 117 PHE A O 1
ATOM 950 N N . PHE A 1 118 ? 0.113 0.747 -30.647 1.00 92.62 118 PHE A N 1
ATOM 951 C CA . PHE A 1 118 ? -0.386 1.341 -29.413 1.00 92.62 118 PHE A CA 1
ATOM 952 C C . PHE A 1 118 ? 0.429 0.855 -28.214 1.00 92.62 118 PHE A C 1
ATOM 954 O O . PHE A 1 118 ? 0.879 1.678 -27.411 1.00 92.62 118 PHE A O 1
ATOM 961 N N . LEU A 1 119 ? 0.651 -0.457 -28.114 1.00 93.12 119 LEU A N 1
ATOM 962 C CA . LEU A 1 119 ? 1.440 -1.052 -27.039 1.00 93.12 119 LEU A CA 1
ATOM 963 C C . LEU A 1 119 ? 2.901 -0.586 -27.080 1.00 93.12 119 LEU A C 1
ATOM 965 O O . LEU A 1 119 ? 3.449 -0.222 -26.041 1.00 93.12 119 LEU A O 1
ATOM 969 N N . ASP A 1 120 ? 3.518 -0.525 -28.262 1.00 95.00 120 ASP A N 1
ATOM 970 C CA . ASP A 1 120 ? 4.899 -0.048 -28.411 1.00 95.00 120 ASP A CA 1
ATOM 971 C C . ASP A 1 120 ? 5.047 1.422 -27.989 1.00 95.00 120 ASP A C 1
ATOM 973 O O . ASP A 1 120 ? 5.982 1.787 -27.268 1.00 95.00 120 ASP A O 1
ATOM 977 N N . ASN A 1 121 ? 4.077 2.269 -28.349 1.00 94.06 121 ASN A N 1
ATOM 978 C CA . ASN A 1 121 ? 4.048 3.663 -27.911 1.00 94.06 121 ASN A CA 1
ATOM 979 C C . ASN A 1 121 ? 3.870 3.777 -26.385 1.00 94.06 121 ASN A C 1
ATOM 981 O O . ASN A 1 121 ? 4.529 4.593 -25.738 1.00 94.06 121 ASN A O 1
ATOM 985 N N . LYS A 1 122 ? 3.028 2.928 -25.779 1.00 94.81 122 LYS A N 1
ATOM 986 C CA . LYS A 1 122 ? 2.873 2.863 -24.318 1.00 94.81 122 LYS A CA 1
ATOM 987 C C . LYS A 1 122 ? 4.171 2.469 -23.625 1.00 94.81 122 LYS A C 1
ATOM 989 O O . LYS A 1 122 ? 4.612 3.199 -22.742 1.00 94.81 122 LYS A O 1
ATOM 994 N N . ILE A 1 123 ? 4.811 1.385 -24.056 1.00 95.38 123 ILE A N 1
ATOM 995 C CA . ILE A 1 123 ? 6.117 0.951 -23.536 1.00 95.38 123 ILE A CA 1
ATOM 996 C C . ILE A 1 123 ? 7.127 2.095 -23.647 1.00 95.38 123 ILE A C 1
ATOM 998 O O . ILE A 1 123 ? 7.793 2.441 -22.675 1.00 95.38 123 ILE A O 1
ATOM 1002 N N . SER A 1 124 ? 7.195 2.732 -24.816 1.00 94.12 124 SER A N 1
ATOM 1003 C CA . SER A 1 124 ? 8.150 3.803 -25.092 1.00 94.12 124 SER A CA 1
ATOM 1004 C C . SER A 1 124 ? 7.946 5.049 -24.241 1.00 94.12 124 SER A C 1
ATOM 1006 O O . SER A 1 124 ? 8.921 5.719 -23.938 1.00 94.12 124 SER A O 1
ATOM 1008 N N . ARG A 1 125 ? 6.709 5.379 -23.868 1.00 93.56 125 ARG A N 1
ATOM 1009 C CA . ARG A 1 125 ? 6.408 6.586 -23.092 1.00 93.56 125 ARG A CA 1
ATOM 1010 C C . ARG A 1 125 ? 6.475 6.356 -21.587 1.00 93.56 125 ARG A C 1
ATOM 1012 O O . ARG A 1 125 ? 6.973 7.206 -20.853 1.00 93.56 125 ARG A O 1
ATOM 1019 N N . GLU A 1 126 ? 5.921 5.240 -21.129 1.00 94.44 126 GLU A N 1
ATOM 1020 C CA . GLU A 1 126 ? 5.751 4.969 -19.700 1.00 94.44 126 GLU A CA 1
ATOM 1021 C C . GLU A 1 126 ? 7.020 4.377 -19.076 1.00 94.44 126 GLU A C 1
ATOM 1023 O O . GLU A 1 126 ? 7.277 4.607 -17.895 1.00 94.44 126 GLU A O 1
ATOM 1028 N N . LEU A 1 127 ? 7.843 3.675 -19.870 1.00 95.31 127 LEU A N 1
ATOM 1029 C CA . LEU A 1 127 ? 9.110 3.088 -19.419 1.00 95.31 127 LEU A CA 1
ATOM 1030 C C . LEU A 1 127 ? 10.349 3.911 -19.817 1.00 95.31 127 LEU A C 1
ATOM 1032 O O . LEU A 1 127 ? 11.475 3.473 -19.583 1.00 95.31 127 LEU A O 1
ATOM 1036 N N . ASP A 1 128 ? 10.176 5.110 -20.384 1.00 92.81 128 ASP A N 1
ATOM 1037 C CA . ASP A 1 128 ? 11.278 6.063 -20.593 1.00 92.81 128 ASP A CA 1
ATOM 1038 C C . ASP A 1 128 ? 11.639 6.761 -19.275 1.00 92.81 128 ASP A C 1
ATOM 1040 O O . ASP A 1 128 ? 11.241 7.896 -18.991 1.00 92.81 128 ASP A O 1
ATOM 1044 N N . ARG A 1 129 ? 12.315 6.013 -18.402 1.00 92.81 129 ARG A N 1
ATOM 1045 C CA . ARG A 1 129 ? 12.684 6.416 -17.041 1.00 92.81 129 ARG A CA 1
ATOM 1046 C C . ARG A 1 129 ? 14.091 5.909 -16.707 1.00 92.81 129 ARG A C 1
ATOM 1048 O O . ARG A 1 129 ? 14.497 4.878 -17.232 1.00 92.81 129 ARG A O 1
ATOM 1055 N N . PRO A 1 130 ? 14.852 6.594 -15.836 1.00 93.38 130 PRO A N 1
ATOM 1056 C CA . PRO A 1 130 ? 16.179 6.127 -15.421 1.00 93.38 130 PRO A CA 1
ATOM 1057 C C . PRO A 1 130 ? 16.135 4.857 -14.555 1.00 93.38 130 PRO A C 1
ATOM 1059 O O . PRO A 1 130 ? 17.117 4.121 -14.509 1.00 93.38 130 PRO A O 1
ATOM 1062 N N . PHE A 1 131 ? 15.001 4.595 -13.907 1.00 95.19 131 PHE A N 1
ATOM 1063 C CA . PHE A 1 131 ? 14.760 3.427 -13.069 1.00 95.19 131 PHE A CA 1
ATOM 1064 C C . PHE A 1 131 ? 13.403 2.833 -13.429 1.00 95.19 131 PHE A C 1
ATOM 1066 O O . PHE A 1 131 ? 12.446 3.572 -13.682 1.00 95.19 131 PHE A O 1
ATOM 1073 N N . LEU A 1 132 ? 13.324 1.508 -13.439 1.00 96.50 132 LEU A N 1
ATOM 1074 C CA . LEU A 1 132 ? 12.093 0.758 -13.657 1.00 96.50 132 LEU A CA 1
ATOM 1075 C C . LEU A 1 132 ? 11.900 -0.243 -12.529 1.00 96.50 132 LEU A C 1
ATOM 1077 O O . LEU A 1 132 ? 12.869 -0.761 -11.981 1.00 96.50 132 LEU A O 1
ATOM 1081 N N . VAL A 1 133 ? 10.645 -0.512 -12.197 1.00 96.88 133 VAL A N 1
ATOM 1082 C CA . VAL A 1 133 ? 10.266 -1.504 -11.197 1.00 96.88 133 VAL A CA 1
ATOM 1083 C C . VAL A 1 133 ? 10.061 -2.845 -11.891 1.00 96.88 133 VAL A C 1
ATOM 1085 O O . VAL A 1 133 ? 9.324 -2.916 -12.875 1.00 96.88 133 VAL A O 1
ATOM 1088 N N . VAL A 1 134 ? 10.673 -3.899 -11.357 1.00 97.81 134 VAL A N 1
ATOM 1089 C CA . VAL A 1 134 ? 10.355 -5.298 -11.663 1.00 97.81 134 VAL A CA 1
ATOM 1090 C C . V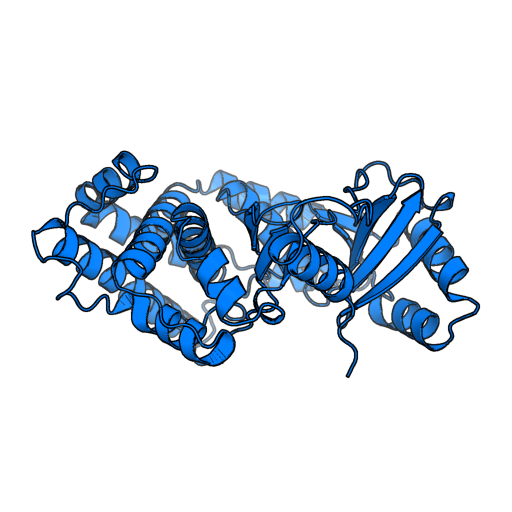AL A 1 134 ? 9.738 -5.887 -10.404 1.00 97.81 134 VAL A C 1
ATOM 1092 O O . VAL A 1 134 ? 10.380 -5.925 -9.353 1.00 97.81 134 VAL A O 1
ATOM 1095 N N . MET A 1 135 ? 8.484 -6.309 -10.499 1.00 96.56 135 MET A N 1
ATOM 1096 C CA . MET A 1 135 ? 7.707 -6.780 -9.358 1.00 96.56 135 MET A CA 1
ATOM 1097 C C . MET A 1 135 ? 7.082 -8.147 -9.627 1.00 96.56 135 MET A C 1
ATOM 1099 O O . MET A 1 135 ? 6.838 -8.536 -10.774 1.00 96.56 135 MET A O 1
ATOM 1103 N N . GLU A 1 136 ? 6.820 -8.866 -8.546 1.00 96.31 136 GLU A N 1
ATOM 1104 C CA . GLU A 1 136 ? 6.131 -10.147 -8.543 1.00 96.31 136 GLU A CA 1
ATOM 1105 C C . GLU A 1 136 ? 4.766 -10.036 -9.226 1.00 96.31 136 GLU A C 1
ATOM 1107 O O . GLU A 1 136 ? 4.000 -9.097 -8.986 1.00 96.31 136 GLU A O 1
ATOM 1112 N N . TYR A 1 137 ? 4.430 -11.020 -10.059 1.00 94.62 137 TYR A N 1
ATOM 1113 C CA . TYR A 1 137 ? 3.057 -11.161 -10.520 1.00 94.62 137 TYR A CA 1
ATOM 1114 C C . TYR A 1 137 ? 2.237 -11.903 -9.467 1.00 94.62 137 TYR A C 1
ATOM 1116 O O . TYR A 1 137 ? 2.482 -13.080 -9.201 1.00 94.62 137 TYR A O 1
ATOM 1124 N N . ILE A 1 138 ? 1.219 -11.235 -8.928 1.00 92.12 138 ILE A N 1
ATOM 1125 C CA . ILE A 1 138 ? 0.249 -11.845 -8.018 1.00 92.12 138 ILE A CA 1
ATOM 1126 C C . ILE A 1 138 ? -0.961 -12.321 -8.834 1.00 92.12 138 ILE A C 1
ATOM 1128 O O . ILE A 1 138 ? -1.697 -11.475 -9.360 1.00 92.12 138 ILE A O 1
ATOM 1132 N N . PRO A 1 139 ? -1.233 -13.639 -8.926 1.00 90.38 139 PRO A N 1
ATOM 1133 C CA . PRO A 1 139 ? -2.462 -14.151 -9.528 1.00 90.38 139 PRO A CA 1
ATOM 1134 C C . PRO A 1 139 ? -3.643 -13.682 -8.682 1.00 90.38 139 PRO A C 1
ATOM 1136 O O . PRO A 1 139 ? -3.865 -14.169 -7.574 1.00 90.38 139 PRO A O 1
ATOM 1139 N N . SER A 1 140 ? -4.332 -12.650 -9.154 1.00 90.06 140 SER A N 1
ATOM 1140 C CA . SER A 1 140 ? -5.249 -11.875 -8.328 1.00 90.06 140 SER A CA 1
ATOM 1141 C C . SER A 1 140 ? -6.315 -11.164 -9.145 1.00 90.06 140 SER A C 1
ATOM 1143 O O . SER A 1 140 ? -6.282 -11.100 -10.379 1.00 90.06 14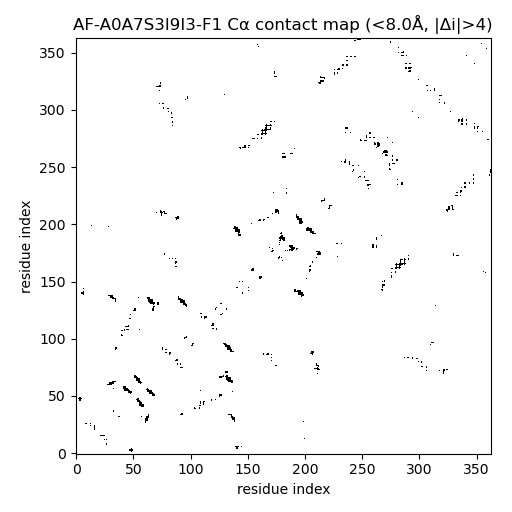0 SER A O 1
ATOM 1145 N N . VAL A 1 141 ? -7.277 -10.621 -8.412 1.00 90.31 141 VAL A N 1
ATOM 1146 C CA . VAL A 1 141 ? -8.333 -9.747 -8.907 1.00 90.31 141 VAL A CA 1
ATOM 1147 C C . VAL A 1 141 ? -8.339 -8.468 -8.079 1.00 90.31 141 VAL A C 1
ATOM 1149 O O . VAL A 1 141 ? -8.193 -8.504 -6.860 1.00 90.31 141 VAL A O 1
ATOM 1152 N N . SER A 1 142 ? -8.506 -7.325 -8.737 1.00 91.19 142 SER A N 1
ATOM 1153 C CA . SER A 1 142 ? -8.669 -6.051 -8.035 1.00 91.19 142 SER A CA 1
ATOM 1154 C C . SER A 1 142 ? -10.041 -5.988 -7.365 1.00 91.19 142 SER A C 1
ATOM 1156 O O . SER A 1 142 ? -11.035 -6.378 -7.992 1.00 91.19 142 SER A O 1
ATOM 1158 N N . LEU A 1 143 ? -10.123 -5.432 -6.148 1.00 91.69 143 LEU A N 1
ATOM 1159 C CA . LEU A 1 143 ? -11.403 -5.252 -5.446 1.00 91.69 143 LEU A CA 1
ATOM 1160 C C . LEU A 1 143 ? -12.431 -4.509 -6.302 1.00 91.69 143 LEU A C 1
ATOM 1162 O O . LEU A 1 143 ? -13.594 -4.896 -6.344 1.00 91.69 143 LEU A O 1
ATOM 1166 N N . ARG A 1 144 ? -12.005 -3.501 -7.067 1.00 90.56 144 ARG A N 1
ATOM 1167 C CA . ARG A 1 144 ? -12.907 -2.723 -7.928 1.00 90.56 144 ARG A CA 1
ATOM 1168 C C . ARG A 1 144 ? -13.587 -3.552 -9.021 1.00 90.56 144 ARG A C 1
ATOM 1170 O O . ARG A 1 144 ? -14.630 -3.160 -9.537 1.00 90.56 144 ARG A O 1
ATOM 1177 N N . THR A 1 145 ? -12.964 -4.653 -9.437 1.00 88.75 145 THR A N 1
ATOM 1178 C CA . THR A 1 145 ? -13.471 -5.495 -10.533 1.00 88.75 145 THR A CA 1
ATOM 1179 C C . THR A 1 145 ? -14.472 -6.548 -10.074 1.00 88.75 145 THR A C 1
ATOM 1181 O O . THR A 1 145 ? -15.125 -7.163 -10.917 1.00 88.75 145 THR A O 1
ATOM 1184 N N . LEU A 1 146 ? -14.589 -6.759 -8.764 1.00 88.94 146 LEU A N 1
ATOM 1185 C CA . LEU A 1 146 ? -15.486 -7.743 -8.180 1.00 88.94 146 LEU A CA 1
ATOM 1186 C C . LEU A 1 146 ? -16.906 -7.191 -8.072 1.00 88.94 146 LEU A C 1
ATOM 1188 O O . LEU A 1 146 ? -17.119 -6.026 -7.740 1.00 88.94 146 LEU A O 1
ATOM 1192 N N . ASP A 1 147 ? -17.890 -8.048 -8.331 1.00 90.50 147 ASP A N 1
ATOM 1193 C CA . ASP A 1 147 ? -19.284 -7.707 -8.071 1.00 90.50 147 ASP A CA 1
ATOM 1194 C C . ASP A 1 147 ? -19.617 -7.765 -6.568 1.00 90.50 147 ASP A C 1
ATOM 1196 O O . ASP A 1 147 ? -18.863 -8.289 -5.744 1.00 90.50 147 ASP A O 1
ATOM 1200 N N . ARG A 1 148 ? -20.794 -7.249 -6.199 1.00 91.06 148 ARG A N 1
ATOM 1201 C CA . ARG A 1 148 ? -21.268 -7.207 -4.808 1.00 91.06 148 ARG A CA 1
ATOM 1202 C C . ARG A 1 148 ? -21.254 -8.578 -4.117 1.00 91.06 148 ARG A C 1
ATOM 1204 O O . ARG A 1 148 ? -20.944 -8.658 -2.926 1.00 91.06 148 ARG A O 1
ATOM 1211 N N . ASN A 1 149 ? -21.611 -9.649 -4.826 1.00 90.50 149 ASN A N 1
ATOM 1212 C CA . ASN A 1 149 ? -21.663 -10.995 -4.253 1.00 90.50 149 ASN A CA 1
ATOM 1213 C C . ASN A 1 149 ? -20.252 -11.534 -4.023 1.00 90.50 149 ASN A C 1
ATOM 1215 O O . ASN A 1 149 ? -19.998 -12.154 -2.993 1.00 90.50 149 ASN A O 1
ATOM 1219 N N . GLN A 1 150 ? -19.333 -11.262 -4.949 1.00 90.94 150 GLN A N 1
ATOM 1220 C CA . GLN A 1 150 ? -17.927 -11.621 -4.817 1.00 90.94 150 GLN A CA 1
ATOM 1221 C C . GLN A 1 150 ? -17.251 -10.838 -3.691 1.00 90.94 150 GLN A C 1
ATOM 1223 O O . GLN A 1 150 ? -16.581 -11.453 -2.876 1.00 90.94 150 GLN A O 1
ATOM 1228 N N . ILE A 1 151 ? -17.479 -9.525 -3.569 1.00 92.31 151 ILE A N 1
ATOM 1229 C CA . ILE A 1 151 ? -16.991 -8.732 -2.425 1.00 92.31 151 ILE A CA 1
ATOM 1230 C C . ILE A 1 151 ? -17.548 -9.277 -1.111 1.00 92.31 151 ILE A C 1
ATOM 1232 O O . ILE A 1 151 ? -16.812 -9.437 -0.138 1.00 92.31 151 ILE A O 1
ATOM 1236 N N . SER A 1 152 ? -18.839 -9.613 -1.084 1.00 90.12 152 SER A N 1
ATOM 1237 C CA . SER A 1 152 ? -19.443 -10.224 0.099 1.00 90.12 152 SER A CA 1
ATOM 1238 C C . SER A 1 152 ? -18.766 -11.554 0.423 1.00 90.12 152 SER A C 1
ATOM 1240 O O . SER A 1 152 ? -18.420 -11.784 1.570 1.00 90.12 152 SER A O 1
ATOM 1242 N N . GLU A 1 153 ? -18.494 -12.420 -0.552 1.00 89.56 153 GLU A N 1
ATOM 1243 C CA . GLU A 1 153 ? -17.732 -13.659 -0.336 1.00 89.56 153 GLU A CA 1
ATOM 1244 C C . GLU A 1 153 ? -16.301 -13.395 0.136 1.00 89.56 153 GLU A C 1
ATOM 1246 O O . GLU A 1 153 ? -15.805 -14.093 1.020 1.00 89.56 153 GLU A O 1
ATOM 1251 N N . VAL A 1 154 ? -15.670 -12.349 -0.401 1.00 90.56 154 VAL A N 1
ATOM 1252 C CA . VAL A 1 154 ? -14.325 -11.946 -0.023 1.00 90.56 154 VAL A CA 1
ATOM 1253 C C . VAL A 1 154 ? -14.273 -11.558 1.457 1.00 90.56 154 VAL A C 1
ATOM 1255 O O . VAL A 1 154 ? -13.312 -11.917 2.118 1.00 90.56 154 VAL A O 1
ATOM 1258 N N . PHE A 1 155 ? -15.283 -10.887 2.000 1.00 90.25 155 PHE A N 1
ATOM 1259 C CA . PHE A 1 155 ? -15.213 -10.357 3.368 1.00 90.25 155 PHE A CA 1
ATOM 1260 C C . PHE A 1 155 ? -16.202 -10.991 4.364 1.00 90.25 155 PHE A C 1
ATOM 1262 O O . PHE A 1 155 ? -16.231 -10.592 5.523 1.00 90.25 155 PHE A O 1
ATOM 1269 N N . SER A 1 156 ? -17.037 -11.957 3.960 1.00 80.06 156 SER A N 1
ATOM 1270 C CA . SER A 1 156 ? -18.077 -12.553 4.833 1.00 80.06 156 SER A CA 1
ATOM 1271 C C . SER A 1 156 ? -17.607 -13.730 5.678 1.00 80.06 156 SER A C 1
ATOM 1273 O O . SER A 1 156 ? -18.167 -13.954 6.746 1.00 80.06 156 SER A O 1
ATOM 1275 N N . LYS A 1 157 ? -16.640 -14.512 5.189 1.00 65.44 157 LYS A N 1
ATOM 1276 C CA . LYS A 1 157 ? -16.211 -15.771 5.825 1.00 65.44 157 LYS A CA 1
ATOM 1277 C C . LYS A 1 157 ? -14.824 -15.710 6.445 1.00 65.44 157 LYS A C 1
ATOM 1279 O O . LYS A 1 157 ? -14.416 -16.666 7.086 1.00 65.44 157 LYS A O 1
ATOM 1284 N N . ASP A 1 158 ? -14.099 -14.636 6.176 1.00 71.50 158 ASP A N 1
ATOM 1285 C CA . ASP A 1 158 ? -12.662 -14.590 6.359 1.00 71.50 158 ASP A CA 1
ATOM 1286 C C . ASP A 1 158 ? -12.283 -13.290 7.056 1.00 71.50 158 ASP A C 1
ATOM 1288 O O . ASP A 1 158 ? -12.148 -12.222 6.451 1.00 71.50 158 ASP A O 1
ATOM 1292 N N . SER A 1 159 ? -12.190 -13.404 8.371 1.00 84.81 159 SER A N 1
ATOM 1293 C CA . SER A 1 159 ? -11.737 -12.356 9.271 1.00 84.81 159 SER A CA 1
ATOM 1294 C C . SER A 1 159 ? -10.296 -11.932 8.986 1.00 84.81 159 SER A C 1
ATOM 1296 O O . SER A 1 159 ? -9.947 -10.779 9.244 1.00 84.81 159 SER A O 1
ATOM 1298 N N . GLU A 1 160 ? -9.482 -12.809 8.395 1.00 92.75 160 GLU A N 1
ATOM 1299 C CA . GLU A 1 160 ? -8.066 -12.556 8.174 1.00 92.75 160 GLU A CA 1
ATOM 1300 C C . GLU A 1 160 ? -7.855 -11.451 7.148 1.00 92.75 160 GLU A C 1
ATOM 1302 O O . GLU A 1 160 ? -7.100 -10.517 7.388 1.00 92.75 160 GLU A O 1
ATOM 1307 N N . ARG A 1 161 ? -8.607 -11.442 6.047 1.00 94.94 161 ARG A N 1
ATOM 1308 C CA . ARG A 1 161 ? -8.505 -10.349 5.065 1.00 94.94 161 ARG A CA 1
ATOM 1309 C C . ARG A 1 161 ? -8.964 -8.996 5.590 1.00 94.94 161 ARG A C 1
ATOM 1311 O O . ARG A 1 161 ? -8.436 -7.969 5.167 1.00 94.94 161 ARG A O 1
ATOM 1318 N N . LEU A 1 162 ? -9.934 -8.977 6.502 1.00 96.75 162 LEU A N 1
ATOM 1319 C CA . LEU A 1 162 ? -10.347 -7.744 7.175 1.00 96.75 162 LEU A CA 1
ATOM 1320 C C . LEU A 1 162 ? -9.251 -7.256 8.129 1.00 96.75 162 LEU A C 1
ATOM 1322 O O . LEU A 1 162 ? -8.953 -6.063 8.157 1.00 96.75 162 LEU A O 1
ATOM 1326 N N . ARG A 1 163 ? -8.584 -8.170 8.839 1.00 97.00 163 ARG A N 1
ATOM 1327 C CA . ARG A 1 163 ? -7.407 -7.855 9.655 1.00 97.00 163 ARG A CA 1
ATOM 1328 C C . ARG A 1 163 ? -6.220 -7.374 8.810 1.00 97.00 163 ARG A C 1
ATOM 1330 O O . ARG A 1 163 ? -5.593 -6.379 9.164 1.00 97.00 163 ARG A O 1
ATOM 1337 N N . GLN A 1 164 ? -5.963 -7.996 7.659 1.00 97.31 164 GLN A N 1
ATOM 1338 C CA . GLN A 1 164 ? -4.948 -7.568 6.685 1.00 97.31 164 GLN A CA 1
ATOM 1339 C C . GLN A 1 164 ? -5.243 -6.173 6.124 1.00 97.31 164 GLN A C 1
ATOM 1341 O O . GLN A 1 164 ? -4.324 -5.361 5.978 1.00 97.31 164 GLN A O 1
ATOM 1346 N N . LEU A 1 165 ? -6.519 -5.866 5.853 1.00 98.00 165 LEU A N 1
ATOM 1347 C CA . LEU A 1 165 ? -6.949 -4.513 5.502 1.00 98.00 165 LEU A CA 1
ATOM 1348 C C . LEU A 1 165 ? -6.583 -3.542 6.625 1.00 98.00 165 LEU A C 1
ATOM 1350 O O . LEU A 1 165 ? -5.894 -2.564 6.364 1.00 98.00 165 LEU A O 1
ATOM 1354 N N . GLY A 1 166 ? -6.968 -3.837 7.869 1.00 98.38 166 GLY A N 1
ATOM 1355 C CA . GLY A 1 166 ? -6.618 -3.005 9.020 1.00 98.38 166 G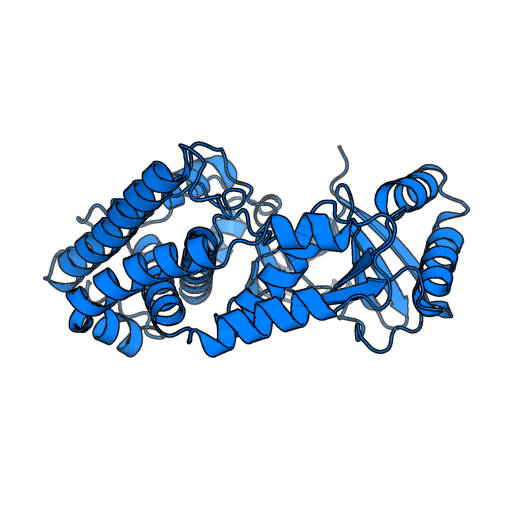LY A CA 1
ATOM 1356 C C . GLY A 1 166 ? -5.111 -2.775 9.169 1.00 98.38 166 GLY A C 1
ATOM 1357 O O . GLY A 1 166 ? -4.682 -1.641 9.368 1.00 98.38 166 GLY A O 1
ATOM 1358 N N . ASN A 1 167 ? -4.289 -3.813 8.992 1.00 97.81 167 ASN A N 1
ATOM 1359 C CA . ASN A 1 167 ? -2.834 -3.661 9.070 1.00 97.81 167 ASN A CA 1
ATOM 1360 C C . ASN A 1 167 ? -2.291 -2.752 7.948 1.00 97.81 167 ASN A C 1
ATOM 1362 O O . ASN A 1 167 ? -1.480 -1.856 8.178 1.00 97.81 167 ASN A O 1
ATOM 1366 N N . THR A 1 168 ? -2.812 -2.916 6.728 1.00 98.62 168 THR A N 1
ATOM 1367 C CA . THR A 1 168 ? -2.471 -2.047 5.588 1.00 98.62 168 THR A CA 1
ATOM 1368 C C . THR A 1 168 ? -2.843 -0.587 5.859 1.00 98.62 168 THR A C 1
ATOM 1370 O O . THR A 1 168 ? -2.086 0.321 5.531 1.00 98.62 168 THR A O 1
ATOM 1373 N N . LEU A 1 169 ? -3.986 -0.351 6.499 1.00 98.75 169 LEU A N 1
ATOM 1374 C CA . LEU A 1 169 ? -4.454 0.986 6.854 1.00 98.75 169 LEU A CA 1
ATOM 1375 C C . LEU A 1 169 ? -3.583 1.666 7.920 1.00 98.75 169 LEU A C 1
ATOM 1377 O O . LEU A 1 169 ? -3.368 2.877 7.856 1.00 98.75 169 LEU A O 1
ATOM 1381 N N . ALA A 1 170 ? -3.042 0.903 8.872 1.00 98.69 170 ALA A N 1
ATOM 1382 C CA . ALA A 1 170 ? -2.061 1.420 9.823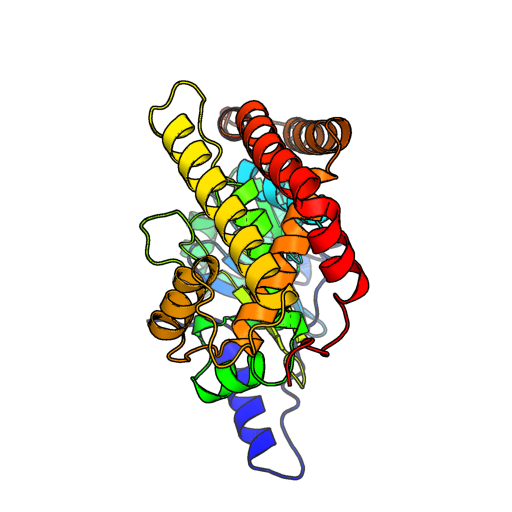 1.00 98.69 170 ALA A CA 1
ATOM 1383 C C . ALA A 1 170 ? -0.759 1.845 9.119 1.00 98.69 170 ALA A C 1
ATOM 1385 O O . ALA A 1 170 ? -0.236 2.925 9.401 1.00 98.69 170 ALA A O 1
ATOM 1386 N N . LEU A 1 171 ? -0.278 1.055 8.149 1.00 98.56 171 LEU A N 1
ATOM 1387 C CA . LEU A 1 171 ? 0.851 1.436 7.291 1.00 98.56 171 LEU A CA 1
ATOM 1388 C C . LEU A 1 171 ? 0.555 2.713 6.492 1.00 98.56 171 LEU A C 1
ATOM 1390 O O . LEU A 1 171 ? 1.417 3.584 6.392 1.00 98.56 171 LEU A O 1
ATOM 1394 N N . ASP A 1 172 ? -0.653 2.846 5.943 1.00 98.69 172 ASP A N 1
ATOM 1395 C CA . ASP A 1 172 ? -1.048 4.027 5.173 1.00 98.69 172 ASP A CA 1
ATOM 1396 C C . ASP A 1 172 ? -1.042 5.298 6.036 1.00 98.69 172 ASP A C 1
ATOM 1398 O O . ASP A 1 172 ? -0.522 6.329 5.607 1.00 98.69 172 ASP A O 1
ATOM 1402 N N . LEU A 1 173 ? -1.525 5.221 7.280 1.00 98.75 173 LEU A N 1
ATOM 1403 C CA . LEU A 1 173 ? -1.405 6.306 8.264 1.00 98.75 173 LEU A CA 1
ATOM 1404 C C . LEU A 1 173 ? 0.051 6.574 8.672 1.00 98.75 173 LEU A C 1
ATOM 1406 O O . LEU A 1 173 ? 0.416 7.713 8.951 1.00 98.75 173 LEU A O 1
ATOM 1410 N N . PHE A 1 174 ? 0.909 5.558 8.705 1.00 98.62 174 PHE A N 1
ATOM 1411 C CA . PHE A 1 174 ? 2.320 5.764 9.018 1.00 98.62 174 PHE A CA 1
ATOM 1412 C C . PHE A 1 174 ? 3.069 6.479 7.878 1.00 98.62 174 PHE A C 1
ATOM 1414 O O . PHE A 1 174 ? 3.868 7.385 8.110 1.00 98.62 174 PHE A O 1
ATOM 1421 N N . LEU A 1 175 ? 2.780 6.105 6.631 1.00 98.31 175 LEU A N 1
ATOM 1422 C CA . LEU A 1 175 ? 3.458 6.609 5.431 1.00 98.31 175 LEU A CA 1
ATOM 1423 C C . LEU A 1 175 ? 2.780 7.824 4.781 1.00 98.31 175 LEU A C 1
ATOM 1425 O O . LEU A 1 175 ? 3.276 8.333 3.769 1.00 98.31 175 LEU A O 1
ATOM 1429 N N . ASN A 1 176 ? 1.660 8.285 5.341 1.00 98.31 176 ASN A N 1
ATOM 1430 C CA . ASN A 1 176 ? 0.769 9.276 4.738 1.00 98.31 176 ASN A CA 1
ATOM 1431 C C . ASN A 1 176 ? 0.286 8.874 3.330 1.00 98.31 176 ASN A C 1
ATOM 1433 O O . ASN A 1 176 ? 0.220 9.697 2.414 1.00 98.31 176 ASN A O 1
ATOM 1437 N N . ASN A 1 177 ? -0.028 7.594 3.127 1.00 98.00 177 ASN A N 1
ATOM 1438 C CA . ASN A 1 177 ? -0.590 7.121 1.869 1.00 98.00 177 ASN A CA 1
ATOM 1439 C C . ASN A 1 177 ? -2.104 7.338 1.838 1.00 98.00 177 ASN A C 1
ATOM 1441 O O . ASN A 1 177 ? -2.891 6.511 2.289 1.00 98.00 177 ASN A O 1
ATOM 1445 N N . SER A 1 178 ? -2.507 8.461 1.253 1.00 96.38 178 SER A N 1
ATOM 1446 C CA . SER A 1 178 ? -3.916 8.839 1.180 1.00 96.38 178 SER A CA 1
ATOM 1447 C C . SER A 1 178 ? -4.707 8.166 0.049 1.00 96.38 178 SER A C 1
ATOM 1449 O O . SER A 1 178 ? -5.921 8.329 0.003 1.00 96.38 178 SER A O 1
ATOM 1451 N N . ASP A 1 179 ? -4.068 7.443 -0.879 1.00 95.62 179 ASP A N 1
ATOM 1452 C CA . ASP A 1 179 ? -4.731 7.015 -2.125 1.00 95.62 179 ASP A CA 1
ATOM 1453 C C . ASP A 1 179 ? -5.599 5.756 -1.960 1.00 95.62 179 ASP A C 1
ATOM 1455 O O . ASP A 1 179 ? -6.478 5.510 -2.776 1.00 95.62 179 ASP A O 1
ATOM 1459 N N . ARG A 1 180 ? -5.401 4.946 -0.909 1.00 95.81 180 ARG A N 1
ATOM 1460 C CA . ARG A 1 180 ? -6.143 3.684 -0.704 1.00 95.81 180 ARG A CA 1
ATOM 1461 C C . ARG A 1 180 ? -7.530 3.885 -0.096 1.00 95.81 180 ARG A C 1
ATOM 1463 O O . ARG A 1 180 ? -8.525 3.734 -0.804 1.00 95.81 180 ARG A O 1
ATOM 1470 N N . VAL A 1 181 ? -7.603 4.200 1.198 1.00 97.75 181 VAL A N 1
ATOM 1471 C CA . VAL A 1 181 ? -8.857 4.448 1.932 1.00 97.75 181 VAL A CA 1
ATOM 1472 C C . VAL A 1 181 ? -8.741 5.786 2.674 1.00 97.75 181 VAL A C 1
ATOM 1474 O O . VAL A 1 181 ? -7.762 5.991 3.396 1.00 97.75 181 VAL A O 1
ATOM 1477 N N . PRO A 1 182 ? -9.713 6.704 2.532 1.00 96.25 182 PRO A N 1
ATOM 1478 C CA . PRO A 1 182 ? -9.618 8.063 3.063 1.00 96.25 182 PRO A CA 1
ATOM 1479 C C . PRO A 1 182 ? -9.941 8.136 4.566 1.00 96.25 182 PRO A C 1
ATOM 1481 O O . PRO A 1 182 ? -11.002 8.605 4.954 1.00 96.25 182 PRO A O 1
ATOM 1484 N N . LEU A 1 183 ? -9.034 7.677 5.433 1.00 98.12 183 LEU A N 1
ATOM 1485 C CA . LEU A 1 183 ? -9.276 7.635 6.887 1.00 98.12 183 LEU A CA 1
ATOM 1486 C C . LEU A 1 183 ? -9.310 9.019 7.544 1.00 98.12 183 LEU A C 1
ATOM 1488 O O . LEU A 1 183 ? -10.280 9.392 8.194 1.00 98.12 183 LEU A O 1
ATOM 1492 N N . ILE A 1 184 ? -8.228 9.780 7.368 1.00 97.88 184 ILE A N 1
ATOM 1493 C CA . ILE A 1 184 ? -8.058 11.141 7.911 1.00 97.88 184 ILE A CA 1
ATOM 1494 C C . ILE A 1 184 ? -7.930 12.199 6.807 1.00 97.88 184 ILE A C 1
ATOM 1496 O O . ILE A 1 184 ? -7.745 13.396 7.064 1.00 97.88 184 ILE A O 1
ATOM 1500 N N . TRP A 1 185 ? -7.998 11.741 5.558 1.00 97.56 185 TRP A N 1
ATOM 1501 C CA . TRP A 1 185 ? -7.842 12.542 4.354 1.00 97.56 185 TRP A CA 1
ATOM 1502 C C . TRP A 1 185 ? -9.194 12.831 3.720 1.00 97.56 185 TRP A C 1
ATOM 1504 O O . TRP A 1 185 ? -10.115 12.029 3.791 1.00 97.56 185 TRP A O 1
ATOM 1514 N N . ASN A 1 186 ? -9.286 13.970 3.040 1.00 93.50 186 ASN A N 1
ATOM 1515 C CA . ASN A 1 186 ? -10.484 14.356 2.306 1.00 93.50 186 ASN A CA 1
ATOM 1516 C C . ASN A 1 186 ? -10.318 14.021 0.818 1.00 93.50 186 ASN A C 1
ATOM 1518 O O . ASN A 1 186 ? -10.100 14.907 -0.011 1.00 93.50 186 ASN A O 1
ATOM 1522 N N . ASN A 1 187 ? -10.329 12.729 0.498 1.00 94.62 187 ASN A N 1
ATOM 1523 C CA . ASN A 1 187 ? -10.326 12.237 -0.874 1.00 94.62 187 ASN A CA 1
ATOM 1524 C C . ASN A 1 187 ? -11.284 11.044 -1.014 1.00 94.62 187 ASN A C 1
ATOM 1526 O O . ASN A 1 187 ? -12.019 10.701 -0.094 1.00 94.62 187 ASN A O 1
ATOM 1530 N N . GLU A 1 188 ? -11.309 10.451 -2.199 1.00 95.88 188 GLU A N 1
ATOM 1531 C CA . GLU A 1 188 ? -12.241 9.384 -2.549 1.00 95.88 188 GLU A CA 1
ATOM 1532 C C . GLU A 1 188 ? -11.723 7.977 -2.218 1.00 95.88 188 GLU A C 1
ATOM 1534 O O . GLU A 1 188 ? -12.516 7.043 -2.132 1.00 95.88 188 GLU A O 1
ATOM 1539 N N . GLY A 1 189 ? -10.415 7.809 -2.034 1.00 96.56 189 GLY A N 1
ATOM 1540 C CA . GLY A 1 189 ? -9.746 6.513 -2.043 1.00 96.56 189 GLY A CA 1
ATOM 1541 C C . GLY A 1 189 ? -9.771 5.824 -3.411 1.00 96.56 189 GLY A C 1
ATOM 1542 O O . GLY A 1 189 ? -10.382 6.289 -4.380 1.00 96.56 189 GLY A O 1
ATOM 1543 N N . ASN A 1 190 ? -9.106 4.674 -3.483 1.00 96.50 190 ASN A N 1
ATOM 1544 C CA . ASN A 1 190 ? -8.925 3.919 -4.711 1.00 96.50 190 ASN A CA 1
ATOM 1545 C C . ASN A 1 190 ? -8.930 2.402 -4.438 1.00 96.50 190 ASN A C 1
ATOM 1547 O O . ASN A 1 190 ? -7.899 1.819 -4.090 1.00 96.50 190 ASN A O 1
ATOM 1551 N N . PRO A 1 191 ? -10.061 1.704 -4.665 1.00 95.38 191 PRO A N 1
ATOM 1552 C CA . PRO A 1 191 ? -10.140 0.250 -4.487 1.00 95.38 191 PRO A CA 1
ATOM 1553 C C . PRO A 1 191 ? -9.266 -0.537 -5.475 1.00 95.38 191 PRO A C 1
ATOM 1555 O O . PRO A 1 191 ? -9.095 -1.742 -5.296 1.00 95.38 191 PRO A O 1
ATOM 1558 N N . ASN A 1 192 ? -8.716 0.098 -6.522 1.00 93.56 192 ASN A N 1
ATOM 1559 C CA . ASN A 1 192 ? -7.776 -0.580 -7.416 1.00 93.56 192 ASN A CA 1
ATOM 1560 C C . ASN A 1 192 ? -6.445 -0.904 -6.734 1.00 93.56 192 ASN A C 1
ATOM 1562 O O . ASN A 1 192 ? -5.781 -1.846 -7.156 1.00 93.56 192 ASN A O 1
ATOM 1566 N N . ASN A 1 193 ? -6.096 -0.184 -5.665 1.00 95.94 193 ASN A N 1
ATOM 1567 C CA . ASN A 1 193 ? -4.834 -0.357 -4.948 1.00 95.94 193 ASN A CA 1
ATOM 1568 C C . ASN A 1 193 ? -4.854 -1.550 -3.970 1.00 95.94 193 ASN A C 1
ATOM 1570 O O . ASN A 1 193 ? -3.918 -1.746 -3.192 1.00 95.94 193 ASN A O 1
ATOM 1574 N N . PHE A 1 194 ? -5.913 -2.363 -4.035 1.00 96.31 194 PHE A N 1
ATOM 1575 C CA . PHE A 1 194 ? -6.035 -3.644 -3.358 1.00 96.31 194 PHE A CA 1
ATOM 1576 C C . PHE A 1 194 ? -6.260 -4.764 -4.369 1.00 96.31 194 PHE A C 1
ATOM 1578 O O . PHE A 1 194 ? -7.184 -4.727 -5.194 1.00 96.31 194 PHE A O 1
ATOM 1585 N N . LEU A 1 195 ? -5.442 -5.799 -4.241 1.00 94.38 195 LEU A N 1
ATOM 1586 C CA . LEU A 1 195 ? -5.593 -7.065 -4.935 1.00 94.38 195 LEU A CA 1
ATOM 1587 C C . LEU A 1 195 ? -6.048 -8.128 -3.937 1.00 94.38 195 LEU A C 1
ATOM 1589 O O . LEU A 1 195 ? -5.621 -8.138 -2.787 1.00 94.38 195 LEU A O 1
ATOM 1593 N N . VAL A 1 196 ? -6.895 -9.046 -4.384 1.00 93.94 196 VAL A N 1
ATOM 1594 C CA . VAL A 1 196 ? -7.196 -10.280 -3.658 1.00 93.94 196 VAL A CA 1
ATOM 1595 C C . VAL A 1 196 ? -6.596 -11.417 -4.459 1.00 93.94 196 VAL A C 1
ATOM 1597 O O . VAL A 1 196 ? -6.945 -11.598 -5.630 1.00 93.94 196 VAL A O 1
ATOM 1600 N N . GLU A 1 197 ? -5.679 -12.162 -3.846 1.00 92.69 197 GLU A N 1
ATOM 1601 C CA . GLU A 1 197 ? -5.121 -13.369 -4.452 1.00 92.69 197 GLU A CA 1
ATOM 1602 C C . GLU A 1 197 ? -6.256 -14.294 -4.877 1.00 92.69 197 GLU A C 1
ATOM 1604 O O . GLU A 1 197 ? -7.219 -14.509 -4.139 1.00 92.69 197 GLU A O 1
ATOM 1609 N N . PHE A 1 198 ? -6.159 -14.837 -6.081 1.00 87.06 198 PHE A N 1
ATOM 1610 C CA . PHE A 1 198 ? -7.184 -15.702 -6.624 1.00 87.06 198 PHE A CA 1
ATOM 1611 C C . PHE A 1 198 ? -6.553 -16.830 -7.428 1.00 87.06 198 PHE A C 1
ATOM 1613 O O . PHE A 1 198 ? -5.850 -16.610 -8.417 1.00 87.06 198 PHE A O 1
ATOM 1620 N N . ARG A 1 199 ? -6.838 -18.055 -6.989 1.00 81.50 199 ARG A N 1
ATOM 1621 C CA . ARG A 1 199 ? -6.547 -19.282 -7.732 1.00 81.50 199 ARG A CA 1
ATOM 1622 C C . ARG A 1 199 ? -7.851 -20.045 -7.931 1.00 81.50 199 ARG A C 1
ATOM 1624 O O . ARG A 1 199 ? -8.612 -19.728 -8.835 1.00 81.50 199 ARG A O 1
ATOM 1631 N N . GLU A 1 200 ? -8.136 -20.995 -7.049 1.00 81.50 200 GLU A N 1
ATOM 1632 C CA . GLU A 1 200 ? -9.435 -21.676 -6.980 1.00 81.50 200 GLU A CA 1
ATOM 1633 C C . GLU A 1 200 ? -10.395 -20.956 -6.021 1.00 81.50 200 GLU A C 1
ATOM 1635 O O . GLU A 1 200 ? -11.604 -20.916 -6.245 1.00 81.50 200 GLU A O 1
ATOM 1640 N N . THR A 1 201 ? -9.838 -20.339 -4.978 1.00 84.19 201 THR A N 1
ATOM 1641 C CA . THR A 1 201 ? -10.540 -19.538 -3.973 1.00 84.19 201 THR A CA 1
ATOM 1642 C C . THR A 1 201 ? -9.825 -18.206 -3.768 1.00 84.19 201 THR A C 1
ATOM 1644 O O . THR A 1 201 ? -8.670 -18.035 -4.171 1.00 84.19 201 THR A O 1
ATOM 1647 N N . PHE A 1 202 ? -10.516 -17.258 -3.133 1.00 89.38 202 PHE A N 1
ATOM 1648 C CA . PHE A 1 202 ? -9.889 -16.027 -2.662 1.00 89.38 202 PHE A CA 1
ATOM 1649 C C . PHE A 1 202 ? -8.8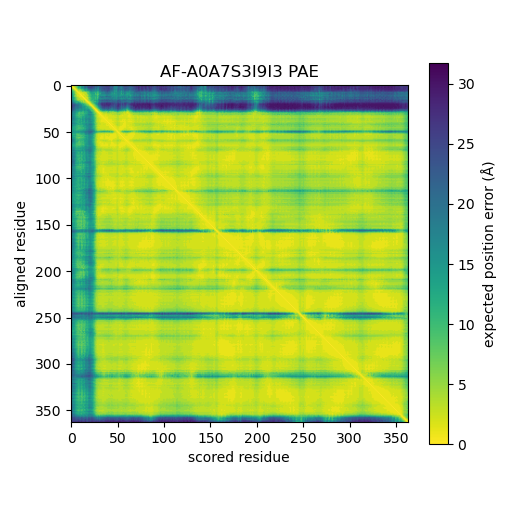65 -16.342 -1.560 1.00 89.38 202 PHE A C 1
ATOM 1651 O O . PHE A 1 202 ? -9.160 -17.120 -0.653 1.00 89.38 202 PHE A O 1
ATOM 1658 N N . GLY A 1 203 ? -7.667 -15.775 -1.694 1.00 91.94 203 GLY A N 1
ATOM 1659 C CA . GLY A 1 203 ? -6.546 -15.875 -0.759 1.00 91.94 203 GLY A CA 1
ATOM 1660 C C . GLY A 1 203 ? -6.329 -14.559 -0.017 1.00 91.94 203 GLY A C 1
ATOM 1661 O O . GLY A 1 203 ? -7.298 -13.920 0.375 1.00 91.94 203 GLY A O 1
ATOM 1662 N N . ASN A 1 204 ? -5.076 -14.136 0.163 1.00 94.56 204 ASN A N 1
ATOM 1663 C CA . ASN A 1 204 ? -4.756 -12.933 0.935 1.00 94.56 204 ASN A CA 1
ATOM 1664 C C . ASN A 1 204 ? -5.147 -11.637 0.216 1.00 94.56 204 ASN A C 1
ATOM 1666 O O . ASN A 1 204 ? -5.209 -11.573 -1.017 1.00 94.56 204 ASN A O 1
ATOM 1670 N N . LEU A 1 205 ? -5.339 -10.583 1.007 1.00 96.06 205 LEU A N 1
ATOM 1671 C CA . LEU A 1 205 ? -5.356 -9.208 0.533 1.00 96.06 205 LEU A CA 1
ATOM 1672 C C . LEU A 1 205 ? -3.909 -8.736 0.328 1.00 96.06 205 LEU A C 1
ATOM 1674 O O . LEU A 1 205 ? -3.051 -8.944 1.184 1.00 96.06 205 LEU A O 1
ATOM 1678 N N . VAL A 1 206 ? -3.638 -8.106 -0.810 1.00 97.19 206 VAL A N 1
ATOM 1679 C CA . VAL A 1 206 ? -2.318 -7.583 -1.173 1.00 97.19 206 VAL A CA 1
ATOM 1680 C C . VAL A 1 206 ? -2.449 -6.107 -1.514 1.00 97.19 206 VAL A C 1
ATOM 1682 O O . VAL A 1 206 ? -3.278 -5.716 -2.342 1.00 97.19 206 VAL A O 1
ATOM 1685 N N . ALA A 1 207 ? -1.619 -5.291 -0.876 1.00 97.25 207 ALA A N 1
ATOM 1686 C CA . ALA A 1 207 ? -1.577 -3.854 -1.082 1.00 97.25 207 ALA A CA 1
ATOM 1687 C C . ALA A 1 207 ? -0.612 -3.515 -2.231 1.00 97.25 207 ALA A C 1
ATOM 1689 O O . ALA A 1 207 ? 0.527 -3.987 -2.253 1.00 97.25 207 ALA A O 1
ATOM 1690 N N . ILE A 1 208 ? -1.051 -2.691 -3.184 1.00 95.44 208 ILE A N 1
ATOM 1691 C CA . ILE A 1 208 ? -0.212 -2.189 -4.285 1.00 95.44 208 ILE A CA 1
ATOM 1692 C C . ILE A 1 208 ? -0.223 -0.662 -4.315 1.00 95.44 208 ILE A C 1
ATOM 1694 O O . ILE A 1 208 ? -1.088 -0.040 -3.703 1.00 95.44 208 ILE A O 1
ATOM 1698 N N . ASP A 1 209 ? 0.742 -0.067 -5.016 1.00 92.69 209 ASP A N 1
ATOM 1699 C CA . ASP A 1 209 ? 0.889 1.390 -5.131 1.00 92.69 209 ASP A CA 1
ATOM 1700 C C . ASP A 1 209 ? 0.966 2.071 -3.750 1.00 92.69 209 ASP A C 1
ATOM 1702 O O . ASP A 1 209 ? 0.219 2.978 -3.397 1.00 92.69 209 ASP A O 1
ATOM 1706 N N . SER A 1 210 ? 1.901 1.573 -2.933 1.00 92.06 210 SER A N 1
ATOM 1707 C CA . SER A 1 210 ? 2.091 1.944 -1.523 1.00 92.06 210 SER A CA 1
ATOM 1708 C C . SER A 1 210 ? 2.959 3.195 -1.300 1.00 92.06 210 SER A C 1
ATOM 1710 O O . SER A 1 210 ? 3.641 3.274 -0.282 1.00 92.06 210 SER A O 1
ATOM 1712 N N . SER A 1 211 ? 3.009 4.146 -2.233 1.00 93.94 211 SER A N 1
ATOM 1713 C CA . SER A 1 211 ? 3.914 5.308 -2.167 1.00 93.94 211 SER A CA 1
ATOM 1714 C C . SER A 1 211 ? 3.796 6.087 -0.848 1.00 93.94 211 SER A C 1
ATOM 1716 O O . SER A 1 211 ? 2.693 6.322 -0.356 1.00 93.94 211 SER A O 1
ATOM 1718 N N . CYS A 1 212 ? 4.926 6.519 -0.277 1.00 95.50 212 CYS A N 1
ATOM 1719 C CA . CYS A 1 212 ? 4.931 7.398 0.894 1.00 95.50 212 CYS A CA 1
ATOM 1720 C C . CYS A 1 212 ? 4.858 8.874 0.483 1.00 95.50 212 CYS A C 1
ATOM 1722 O O . CYS A 1 212 ? 5.512 9.292 -0.477 1.00 95.50 212 CYS A O 1
ATOM 1724 N N . PHE A 1 213 ? 4.147 9.687 1.264 1.00 96.38 213 PHE A N 1
ATOM 1725 C CA . PHE A 1 213 ? 3.999 11.125 1.020 1.00 96.38 213 PHE A CA 1
ATOM 1726 C C . PHE A 1 213 ? 4.351 11.927 2.274 1.00 96.38 213 PHE A C 1
ATOM 1728 O O . PHE A 1 213 ? 3.510 12.598 2.866 1.00 96.38 213 PHE A O 1
ATOM 1735 N N . CYS A 1 214 ? 5.608 11.846 2.710 1.00 96.44 214 CYS A N 1
ATOM 1736 C CA . CYS A 1 214 ? 6.046 12.540 3.91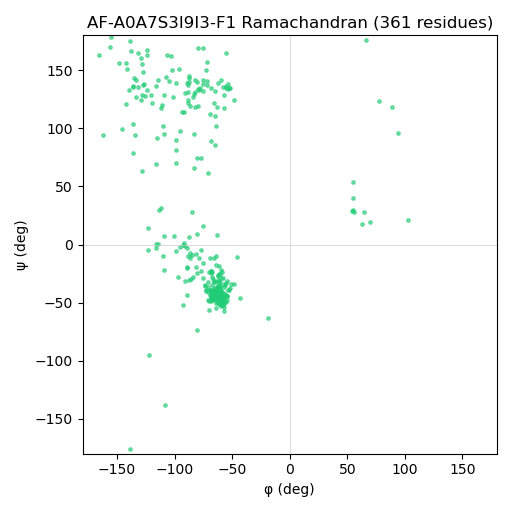8 1.00 96.44 214 CYS A CA 1
ATOM 1737 C C . CYS A 1 214 ? 5.861 14.064 3.805 1.00 96.44 214 CYS A C 1
ATOM 1739 O O . CYS A 1 214 ? 6.126 14.665 2.762 1.00 96.44 214 CYS A O 1
ATOM 1741 N N . ILE A 1 215 ? 5.455 14.698 4.905 1.00 96.50 215 ILE A N 1
ATOM 1742 C CA . ILE A 1 215 ? 5.233 16.148 4.973 1.00 96.50 215 ILE A CA 1
ATOM 1743 C C . ILE A 1 215 ? 6.466 16.809 5.603 1.00 96.50 215 ILE A C 1
ATOM 1745 O O . ILE A 1 215 ? 7.047 16.298 6.562 1.00 96.50 215 ILE A O 1
ATOM 1749 N N . SER A 1 216 ? 6.907 17.951 5.077 1.00 94.56 216 SER A N 1
ATOM 1750 C CA . SER A 1 216 ? 7.991 18.724 5.702 1.00 94.56 216 SER A CA 1
ATOM 1751 C C . SER A 1 216 ? 7.478 19.460 6.940 1.00 94.56 216 SER A C 1
ATOM 1753 O O . SER A 1 216 ? 6.400 20.044 6.890 1.00 94.56 216 SER A O 1
ATOM 1755 N N . SER A 1 217 ? 8.270 19.538 8.015 1.00 93.56 217 SER A N 1
ATOM 1756 C CA . SER A 1 217 ? 7.904 20.285 9.235 1.00 93.56 217 SER A CA 1
ATOM 1757 C C . SER A 1 217 ? 7.706 21.787 9.002 1.00 93.56 217 SER A C 1
ATOM 1759 O O . SER A 1 217 ? 7.059 22.464 9.797 1.00 93.56 217 SER A O 1
ATOM 1761 N N . SER A 1 218 ? 8.224 22.313 7.889 1.00 92.94 218 SER A N 1
ATOM 1762 C CA . SER A 1 218 ? 7.994 23.690 7.444 1.00 92.94 218 SER A CA 1
ATOM 1763 C C . SER A 1 218 ? 6.642 23.914 6.755 1.00 92.94 218 SER A C 1
ATOM 1765 O O . SER A 1 218 ? 6.273 25.060 6.500 1.00 92.94 218 SER A O 1
ATOM 1767 N N . GLN A 1 219 ? 5.910 22.852 6.409 1.00 93.44 219 GLN A N 1
ATOM 1768 C CA . GLN A 1 219 ? 4.619 22.947 5.732 1.00 93.44 219 GLN A CA 1
ATOM 1769 C C . GLN A 1 219 ? 3.482 23.053 6.750 1.00 93.44 219 GLN A C 1
ATOM 1771 O O . GLN A 1 219 ? 3.439 22.328 7.738 1.00 93.44 219 GLN A O 1
ATOM 1776 N N . MET A 1 220 ? 2.501 23.910 6.461 1.00 90.69 220 MET A N 1
ATOM 1777 C CA . MET A 1 220 ? 1.329 24.115 7.325 1.00 90.69 220 MET A CA 1
ATOM 1778 C C . MET A 1 220 ? 0.542 22.818 7.580 1.00 90.69 220 MET A C 1
ATOM 1780 O O . MET A 1 220 ? 0.034 22.612 8.676 1.00 90.69 220 MET A O 1
ATOM 1784 N N . MET A 1 221 ? 0.495 21.922 6.587 1.00 94.56 221 MET A N 1
ATOM 1785 C CA . MET A 1 221 ? -0.204 20.636 6.686 1.00 94.56 221 MET A CA 1
ATOM 1786 C C . MET A 1 221 ? 0.461 19.648 7.655 1.00 94.56 221 MET A C 1
ATOM 1788 O O . MET A 1 221 ? -0.146 18.636 7.978 1.00 94.56 221 MET A O 1
ATOM 1792 N N . TYR A 1 222 ? 1.689 19.909 8.118 1.00 97.38 222 TYR A N 1
ATOM 1793 C CA . TYR A 1 222 ? 2.418 18.993 8.996 1.00 97.38 222 TYR A CA 1
ATOM 1794 C C . TYR A 1 222 ? 1.715 18.807 10.340 1.00 97.38 222 TYR A C 1
ATOM 1796 O O . TYR A 1 222 ? 1.400 17.690 10.727 1.00 97.38 222 TYR A O 1
ATOM 1804 N N . GLN A 1 223 ? 1.431 19.911 11.033 1.00 97.00 223 GLN A N 1
ATOM 1805 C CA . GLN A 1 223 ? 0.788 19.869 12.351 1.00 97.00 223 GLN A CA 1
ATOM 1806 C C . GLN A 1 223 ? -0.656 19.378 12.258 1.00 97.00 223 GLN A C 1
ATOM 1808 O O . GLN A 1 223 ? -1.089 18.568 13.065 1.00 97.00 223 GLN A O 1
ATOM 1813 N N . ASP A 1 224 ? -1.360 19.819 11.221 1.00 97.19 224 ASP A N 1
ATOM 1814 C CA . ASP A 1 224 ? -2.723 19.400 10.915 1.00 97.19 224 ASP A CA 1
ATOM 1815 C C . ASP A 1 224 ? -2.808 17.883 10.648 1.00 97.19 224 ASP A C 1
ATOM 1817 O O . ASP A 1 224 ? -3.693 17.203 11.165 1.00 97.19 224 ASP A O 1
ATOM 1821 N N . TYR A 1 225 ? -1.830 17.309 9.938 1.00 98.31 225 TYR A N 1
ATOM 1822 C CA . TYR A 1 225 ? -1.732 15.859 9.778 1.00 98.31 225 TYR A CA 1
ATOM 1823 C C . TYR A 1 225 ? -1.532 15.141 11.115 1.00 98.31 225 TYR A C 1
ATOM 1825 O O . TYR A 1 225 ? -2.265 14.203 11.421 1.00 98.31 225 TYR A O 1
ATOM 1833 N N . LEU A 1 226 ? -0.556 15.585 11.916 1.00 98.56 226 LEU A N 1
ATOM 1834 C CA . LEU A 1 226 ? -0.245 14.965 13.205 1.00 98.56 226 LEU A CA 1
ATOM 1835 C C . LEU A 1 226 ? -1.430 15.038 14.179 1.00 98.56 226 LEU A C 1
ATOM 1837 O O . LEU A 1 226 ? -1.708 14.065 14.876 1.00 98.56 226 LEU A O 1
ATOM 1841 N N . GLU A 1 227 ? -2.165 16.152 14.198 1.00 98.44 227 GLU A N 1
ATOM 1842 C CA . GLU A 1 227 ? -3.381 16.303 15.001 1.00 98.44 227 GLU A CA 1
ATOM 1843 C C . GLU A 1 227 ? -4.482 15.334 14.550 1.00 98.44 227 GLU A C 1
ATOM 1845 O O . GLU A 1 227 ? -5.090 14.647 15.376 1.00 98.44 227 GLU A O 1
ATOM 1850 N N . ARG A 1 228 ? -4.715 15.221 13.237 1.00 98.62 228 ARG A N 1
ATOM 1851 C CA . ARG A 1 228 ? -5.707 14.283 12.692 1.00 98.62 228 ARG A CA 1
ATOM 1852 C C . ARG A 1 228 ? -5.335 12.827 12.948 1.00 98.62 228 ARG A C 1
ATOM 1854 O O . ARG A 1 228 ? -6.201 12.052 13.351 1.00 98.62 228 ARG A O 1
ATOM 1861 N N . LEU A 1 229 ? -4.061 12.476 12.795 1.00 98.81 229 LEU A N 1
ATOM 1862 C CA . LEU A 1 229 ? -3.535 11.160 13.146 1.00 98.81 229 LEU A CA 1
ATOM 1863 C C . LEU A 1 229 ? -3.747 10.858 14.631 1.00 98.81 229 LEU A C 1
ATOM 1865 O O . LEU A 1 229 ? -4.288 9.806 14.961 1.00 98.81 229 LEU A O 1
ATOM 1869 N N . PHE A 1 230 ? -3.358 11.777 15.521 1.00 98.81 230 PHE A N 1
ATOM 1870 C CA . PHE A 1 230 ? -3.530 11.613 16.964 1.00 98.81 230 PHE A CA 1
ATOM 1871 C C . PHE A 1 230 ? -4.991 11.334 17.320 1.00 98.81 230 PHE A C 1
ATOM 1873 O O . PHE A 1 230 ? -5.277 10.364 18.021 1.00 98.81 230 PHE A O 1
ATOM 1880 N N . ASN A 1 231 ? -5.913 12.150 16.803 1.00 98.75 231 ASN A N 1
ATOM 1881 C CA . ASN A 1 231 ? -7.339 11.987 17.065 1.00 98.75 231 ASN A CA 1
ATOM 1882 C C . ASN A 1 231 ? -7.861 10.647 16.534 1.00 98.75 231 ASN A C 1
ATOM 1884 O O . ASN A 1 231 ? -8.570 9.951 17.253 1.00 98.75 231 ASN A O 1
ATOM 1888 N N . TYR A 1 232 ? -7.466 10.246 15.325 1.00 98.75 232 TYR A N 1
ATOM 1889 C CA . TYR A 1 232 ? -7.910 8.985 14.734 1.00 98.75 232 TYR A CA 1
ATOM 1890 C C . TYR A 1 232 ? -7.406 7.758 15.512 1.00 98.75 232 TYR A C 1
ATOM 1892 O O . TYR A 1 232 ? -8.187 6.859 15.833 1.00 98.75 232 TYR A O 1
ATOM 1900 N N . VAL A 1 233 ? -6.113 7.716 15.857 1.00 98.81 233 VAL A N 1
ATOM 1901 C CA . VAL A 1 233 ? -5.529 6.607 16.637 1.00 98.81 233 VAL A CA 1
ATOM 1902 C C . VAL A 1 233 ? -6.170 6.550 18.025 1.00 98.81 233 VAL A C 1
ATOM 1904 O O . VAL A 1 233 ? -6.542 5.472 18.484 1.00 98.81 233 VAL A O 1
ATOM 1907 N N . LYS A 1 234 ? -6.383 7.708 18.666 1.00 98.69 234 LYS A N 1
ATOM 1908 C CA . LYS A 1 234 ? -7.077 7.809 19.955 1.00 98.69 234 LYS A CA 1
ATOM 1909 C C . LYS A 1 234 ? -8.496 7.243 19.873 1.00 98.69 234 LYS A C 1
ATOM 1911 O O . LYS A 1 234 ? -8.829 6.365 20.660 1.00 98.69 234 LYS A O 1
ATOM 1916 N N . THR A 1 235 ? -9.297 7.673 18.897 1.00 98.50 235 THR A N 1
ATOM 1917 C CA . THR A 1 235 ? -10.662 7.158 18.699 1.00 98.50 235 THR A CA 1
ATOM 1918 C C . THR A 1 235 ? -10.672 5.658 18.401 1.00 98.50 235 THR A C 1
ATOM 1920 O O . THR A 1 235 ? -11.552 4.955 18.883 1.00 98.50 235 THR A O 1
ATOM 1923 N N . THR A 1 236 ? -9.668 5.135 17.688 1.00 98.50 236 THR A N 1
ATOM 1924 C CA . THR A 1 236 ? -9.543 3.685 17.440 1.00 98.50 236 THR A CA 1
ATOM 1925 C C . THR A 1 236 ? -9.396 2.894 18.747 1.00 98.50 236 THR A C 1
ATOM 1927 O O . THR A 1 236 ? -10.027 1.850 18.915 1.00 98.50 236 THR A O 1
ATOM 1930 N N . PHE A 1 237 ? -8.590 3.384 19.695 1.00 98.19 237 PHE A N 1
ATOM 1931 C CA . PHE A 1 237 ? -8.439 2.742 21.004 1.00 98.19 237 PHE A CA 1
ATOM 1932 C C . PHE A 1 237 ? -9.650 2.947 21.922 1.00 98.19 237 PHE A C 1
ATOM 1934 O O . PHE A 1 237 ? -9.994 2.027 22.662 1.00 98.19 237 PHE A O 1
ATOM 1941 N N . GLU A 1 238 ? -10.315 4.103 21.854 1.00 96.06 238 GLU A N 1
ATOM 1942 C CA . GLU A 1 238 ? -11.569 4.354 22.581 1.00 96.06 238 GLU A CA 1
ATOM 1943 C C . GLU A 1 238 ? -12.675 3.390 22.116 1.00 96.06 238 GLU A C 1
ATOM 1945 O O . GLU A 1 238 ? -13.320 2.754 22.949 1.00 96.06 238 GLU A O 1
ATOM 1950 N N . ASP A 1 239 ? -12.828 3.192 20.801 1.00 95.50 239 ASP A N 1
ATOM 1951 C CA . ASP A 1 239 ? -13.754 2.201 20.238 1.00 95.50 239 ASP A CA 1
ATOM 1952 C C . ASP A 1 239 ? -13.422 0.777 20.724 1.00 95.50 239 ASP A C 1
ATOM 1954 O O . ASP A 1 239 ? -14.316 0.021 21.109 1.00 95.50 239 ASP A O 1
ATOM 1958 N N . LEU A 1 240 ? -12.135 0.400 20.738 1.00 95.06 240 LEU A N 1
ATOM 1959 C CA . LEU A 1 240 ? -11.695 -0.907 21.238 1.00 95.06 240 LEU A CA 1
ATOM 1960 C C . LEU A 1 240 ? -12.061 -1.104 22.715 1.00 95.06 240 LEU A C 1
ATOM 1962 O O . LEU A 1 240 ? -12.569 -2.161 23.092 1.00 95.06 240 LEU A O 1
ATOM 1966 N N . GLU A 1 241 ? -11.807 -0.096 23.546 1.00 93.38 241 GLU A N 1
ATOM 1967 C CA . GLU A 1 241 ? -12.106 -0.128 24.976 1.00 93.38 241 GLU A CA 1
ATOM 1968 C C . GLU A 1 241 ? -13.612 -0.269 25.234 1.00 93.38 241 GLU A C 1
ATOM 1970 O O . GLU A 1 241 ? -14.025 -1.076 26.072 1.00 93.38 241 GLU A O 1
ATOM 1975 N N . GLU A 1 242 ? -14.452 0.453 24.486 1.00 91.06 242 GLU A N 1
ATOM 1976 C CA . GLU A 1 242 ? -15.909 0.323 24.591 1.00 91.06 242 GLU A CA 1
ATOM 1977 C C . GLU A 1 242 ? -16.408 -1.086 24.233 1.00 91.06 242 GLU A C 1
ATOM 1979 O O . GLU A 1 242 ? -17.348 -1.589 24.861 1.00 91.06 242 GLU A O 1
ATOM 1984 N N . ILE A 1 243 ? -15.785 -1.723 23.237 1.00 90.12 243 ILE A N 1
ATOM 1985 C CA . ILE A 1 243 ? -16.096 -3.092 22.809 1.00 90.12 243 ILE A CA 1
ATOM 1986 C C . ILE A 1 243 ? -15.675 -4.096 23.893 1.00 90.12 243 ILE A C 1
ATOM 1988 O O . ILE A 1 243 ? -16.483 -4.940 24.289 1.00 90.12 243 ILE A O 1
ATOM 1992 N N . ILE A 1 244 ? -14.447 -3.992 24.413 1.00 88.50 244 ILE A N 1
ATOM 1993 C CA . ILE A 1 244 ? -13.920 -4.897 25.452 1.00 88.50 244 ILE A CA 1
ATOM 1994 C C . ILE A 1 244 ? -14.741 -4.792 26.746 1.00 88.50 244 ILE A C 1
ATOM 1996 O O . ILE A 1 244 ? -15.073 -5.814 27.347 1.00 88.50 244 ILE A O 1
ATOM 2000 N N . ASN A 1 245 ? -15.144 -3.582 27.149 1.00 86.06 245 ASN A N 1
ATOM 2001 C CA . ASN A 1 245 ? -15.871 -3.331 28.401 1.00 86.06 245 ASN A CA 1
ATOM 2002 C C . ASN A 1 245 ? -17.362 -3.739 28.382 1.00 86.06 245 ASN A C 1
ATOM 2004 O O . ASN A 1 245 ? -18.128 -3.370 29.275 1.00 86.06 245 ASN A O 1
ATOM 2008 N N . GLY A 1 246 ? -17.788 -4.553 27.410 1.00 69.81 246 GLY A N 1
ATOM 2009 C CA . GLY A 1 246 ? -19.025 -5.335 27.516 1.00 69.81 246 GLY A CA 1
ATOM 2010 C C . GLY A 1 246 ? -20.227 -4.789 26.750 1.00 69.81 246 GLY A C 1
ATOM 2011 O O . GLY A 1 246 ? -21.367 -5.145 27.060 1.00 69.81 246 GLY A O 1
ATOM 2012 N N . ARG A 1 247 ? -20.022 -3.950 25.729 1.00 64.31 247 ARG A N 1
ATOM 2013 C CA . ARG A 1 247 ? -21.101 -3.602 24.795 1.00 64.31 247 ARG A CA 1
ATOM 2014 C C . ARG A 1 247 ? -21.132 -4.611 23.649 1.00 64.31 247 ARG A C 1
ATOM 2016 O O . ARG A 1 247 ? -20.169 -4.746 22.912 1.00 64.31 247 ARG A O 1
ATOM 2023 N N . THR A 1 248 ? -22.260 -5.299 23.456 1.00 72.12 248 THR A N 1
ATOM 2024 C CA . THR A 1 248 ? -22.468 -6.208 22.311 1.00 72.12 248 THR A CA 1
ATOM 2025 C C . THR A 1 248 ? -22.194 -5.487 20.991 1.00 72.12 248 THR A C 1
ATOM 2027 O O . THR A 1 248 ? -22.763 -4.410 20.780 1.00 72.12 248 THR A O 1
ATOM 2030 N N . LEU A 1 249 ? -21.438 -6.099 20.070 1.00 81.00 249 LEU A N 1
ATOM 2031 C CA . LEU A 1 249 ? -21.098 -5.486 18.778 1.00 81.00 249 LEU A CA 1
ATOM 2032 C C . LEU A 1 249 ? -22.326 -4.963 18.029 1.00 81.00 249 LEU A C 1
ATOM 2034 O O . LEU A 1 249 ? -22.244 -3.925 17.390 1.00 81.00 249 LEU A O 1
ATOM 2038 N N . GLY A 1 250 ? -23.485 -5.618 18.140 1.00 73.38 250 GLY A N 1
ATOM 2039 C CA . GLY A 1 250 ? -24.717 -5.198 17.463 1.00 73.38 250 GLY A CA 1
ATOM 2040 C C . GLY A 1 250 ? -25.289 -3.834 17.883 1.00 73.38 250 GLY A C 1
ATOM 2041 O O . GLY A 1 250 ? -26.225 -3.366 17.241 1.00 73.38 250 GLY A O 1
ATOM 2042 N N . LYS A 1 251 ? -24.774 -3.200 18.947 1.00 73.94 251 LYS A N 1
ATOM 2043 C CA . LYS A 1 251 ? -25.263 -1.905 19.466 1.00 73.94 251 LYS A CA 1
ATOM 2044 C C . LYS A 1 251 ? -24.190 -0.815 19.548 1.00 73.94 251 LYS A C 1
ATOM 2046 O O . LYS A 1 251 ? -24.520 0.309 19.915 1.00 73.94 251 LYS A O 1
ATOM 2051 N N . VAL A 1 252 ? -22.935 -1.140 19.246 1.00 82.69 252 VAL A N 1
ATOM 2052 C CA . VAL A 1 252 ? -21.813 -0.192 19.303 1.00 82.69 252 VAL A CA 1
ATOM 2053 C C . VAL A 1 252 ? -21.678 0.521 17.962 1.00 82.69 252 VAL A C 1
ATOM 2055 O O . VAL A 1 252 ? -21.785 -0.107 16.911 1.00 82.69 252 VAL A O 1
ATOM 2058 N N . SER A 1 253 ? -21.449 1.831 17.998 1.00 88.12 253 SER A N 1
ATOM 2059 C CA . SER A 1 253 ? -20.941 2.565 16.840 1.00 88.12 253 SER A CA 1
ATOM 2060 C C . SER A 1 253 ? -19.422 2.514 16.906 1.00 88.12 253 SER A C 1
ATOM 2062 O O . SER A 1 253 ? -18.874 2.886 17.934 1.00 88.12 253 SER A O 1
ATOM 2064 N N . ILE A 1 254 ? -18.760 2.034 15.855 1.00 93.62 254 ILE A N 1
ATOM 2065 C CA . ILE A 1 254 ? -17.293 1.983 15.787 1.00 93.62 254 ILE A CA 1
ATOM 2066 C C . ILE A 1 254 ? -16.845 3.190 14.962 1.00 93.62 254 ILE A C 1
ATOM 2068 O O . ILE A 1 254 ? -16.667 3.078 13.749 1.00 93.62 254 ILE A O 1
ATOM 2072 N N . GLN A 1 255 ? -16.770 4.360 15.599 1.00 96.25 255 GLN A N 1
ATOM 2073 C CA . GLN A 1 255 ? -16.649 5.650 14.910 1.00 96.25 255 GLN A CA 1
ATOM 2074 C C . GLN A 1 255 ? -15.379 5.741 14.054 1.00 96.25 255 GLN A C 1
ATOM 2076 O O . GLN A 1 255 ? -15.412 6.251 12.934 1.00 96.25 255 GLN A O 1
ATOM 2081 N N . SER A 1 256 ? -14.257 5.213 14.545 1.00 97.56 256 SER A N 1
ATOM 2082 C CA . SER A 1 256 ? -12.998 5.166 13.792 1.00 97.56 256 SER A CA 1
ATOM 2083 C C . SER A 1 256 ? -13.126 4.403 12.468 1.00 97.56 256 SER A C 1
ATOM 2085 O O . SER A 1 256 ? -12.358 4.651 11.543 1.00 97.56 256 SER A O 1
ATOM 2087 N N . MET A 1 257 ? -14.107 3.504 12.342 1.00 97.50 257 MET A N 1
ATOM 2088 C CA . MET A 1 257 ? -14.327 2.688 11.148 1.00 97.50 257 MET A CA 1
ATOM 2089 C C . MET A 1 257 ? -15.358 3.272 10.172 1.00 97.50 257 MET A C 1
ATOM 2091 O O . MET A 1 257 ? -15.558 2.690 9.101 1.00 97.50 257 MET A O 1
ATOM 2095 N N . ASP A 1 258 ? -15.986 4.410 10.481 1.00 97.12 258 ASP A N 1
ATOM 2096 C CA . ASP A 1 258 ? -16.944 5.057 9.574 1.00 97.12 258 ASP A CA 1
ATOM 2097 C C . ASP A 1 258 ? -16.343 5.326 8.177 1.00 97.12 258 ASP A C 1
ATOM 2099 O O . ASP A 1 258 ? -16.979 4.941 7.191 1.00 97.12 258 ASP A O 1
ATOM 2103 N N . PRO A 1 259 ? -15.097 5.831 8.029 1.00 98.12 259 PRO A N 1
ATOM 2104 C CA . PRO A 1 259 ? -14.492 6.014 6.706 1.00 98.12 259 PRO A CA 1
ATOM 2105 C C . PRO A 1 259 ? -14.321 4.706 5.920 1.00 98.12 259 PRO A C 1
ATOM 2107 O O . PRO A 1 259 ? -14.497 4.673 4.701 1.00 98.12 259 PRO A O 1
ATOM 2110 N N . VAL A 1 260 ? -14.009 3.599 6.607 1.00 98.12 260 VAL A N 1
ATOM 2111 C CA . VAL A 1 260 ? -13.900 2.272 5.978 1.00 98.12 260 VAL A CA 1
ATOM 2112 C C . VAL A 1 260 ? -15.273 1.812 5.499 1.00 98.12 260 VAL A C 1
ATOM 2114 O O . VAL A 1 260 ? -15.417 1.344 4.369 1.00 98.12 260 VAL A O 1
ATOM 2117 N N . LYS A 1 261 ? -16.301 1.973 6.335 1.00 96.88 261 LYS A N 1
ATOM 2118 C CA . LYS A 1 261 ? -17.678 1.627 5.985 1.00 96.88 261 LYS A CA 1
ATOM 2119 C C . LYS A 1 261 ? -18.163 2.425 4.773 1.00 96.88 261 LYS A C 1
ATOM 2121 O O . LYS A 1 261 ? -18.657 1.826 3.819 1.00 96.88 261 LYS A O 1
ATOM 2126 N N . GLU A 1 262 ? -17.964 3.741 4.776 1.00 97.38 262 GLU A N 1
ATOM 2127 C CA . GLU A 1 262 ? -18.326 4.625 3.663 1.00 97.38 262 GLU A CA 1
ATOM 2128 C C . GLU A 1 262 ? -17.589 4.251 2.373 1.00 97.38 262 GLU A C 1
ATOM 2130 O O . GLU A 1 262 ? -18.201 4.183 1.304 1.00 97.38 262 GLU A O 1
ATOM 2135 N N . PHE A 1 263 ? -16.293 3.941 2.463 1.00 97.75 263 PHE A N 1
ATOM 2136 C CA . PHE A 1 263 ? -15.501 3.492 1.321 1.00 97.75 263 PHE A CA 1
ATOM 2137 C C . PHE A 1 263 ? -16.071 2.209 0.696 1.00 97.75 263 PHE A C 1
ATOM 2139 O O . PHE A 1 263 ? -16.258 2.141 -0.523 1.00 97.75 263 PHE A O 1
ATOM 2146 N N . PHE A 1 264 ? -16.400 1.207 1.516 1.00 97.00 264 PHE A N 1
ATOM 2147 C CA . PHE A 1 264 ? -16.994 -0.051 1.052 1.00 97.00 264 PHE A CA 1
ATOM 2148 C C . PHE A 1 264 ? -18.379 0.160 0.429 1.00 97.00 264 PHE A C 1
ATOM 2150 O O . PHE A 1 264 ? -18.671 -0.393 -0.638 1.00 97.00 264 PHE A O 1
ATOM 2157 N N . GLU A 1 265 ? -19.219 0.994 1.039 1.00 96.12 265 GLU A N 1
ATOM 2158 C CA . GLU A 1 265 ? -20.553 1.292 0.517 1.00 96.12 265 GLU A CA 1
ATOM 2159 C C . GLU A 1 265 ? -20.471 2.012 -0.832 1.00 96.12 265 GLU A C 1
ATOM 2161 O O . GLU A 1 265 ? -21.140 1.616 -1.792 1.00 96.12 265 GLU A O 1
ATOM 2166 N N . LYS A 1 266 ? -19.600 3.020 -0.930 1.00 96.25 266 LYS A N 1
ATOM 2167 C CA . LYS A 1 266 ? -19.443 3.860 -2.119 1.00 96.25 266 LYS A CA 1
ATOM 2168 C C . LYS A 1 266 ? -18.814 3.121 -3.292 1.00 96.25 266 LYS A C 1
ATOM 2170 O O . LYS A 1 266 ? -19.316 3.209 -4.413 1.00 96.25 266 LYS A O 1
ATOM 2175 N N . HIS A 1 267 ? -17.714 2.411 -3.052 1.00 95.88 267 HIS A N 1
ATOM 2176 C CA . HIS A 1 267 ? -16.902 1.835 -4.127 1.00 95.88 267 HIS A CA 1
ATOM 2177 C C . HIS A 1 267 ? -17.205 0.373 -4.412 1.00 95.88 267 HIS A C 1
ATOM 2179 O O . HIS A 1 267 ? -17.018 -0.072 -5.543 1.00 95.88 267 HIS A O 1
ATOM 2185 N N . LEU A 1 268 ? -17.672 -0.373 -3.408 1.00 94.75 268 LEU A N 1
ATOM 2186 C CA . LEU A 1 268 ? -17.860 -1.823 -3.494 1.00 94.75 268 LEU A CA 1
ATOM 2187 C C . LEU A 1 268 ? -19.332 -2.240 -3.353 1.00 94.75 268 LEU A C 1
ATOM 2189 O O . LEU A 1 268 ? -19.653 -3.418 -3.509 1.00 94.75 268 LEU A O 1
ATOM 2193 N N . SER A 1 269 ? -20.245 -1.289 -3.106 1.00 94.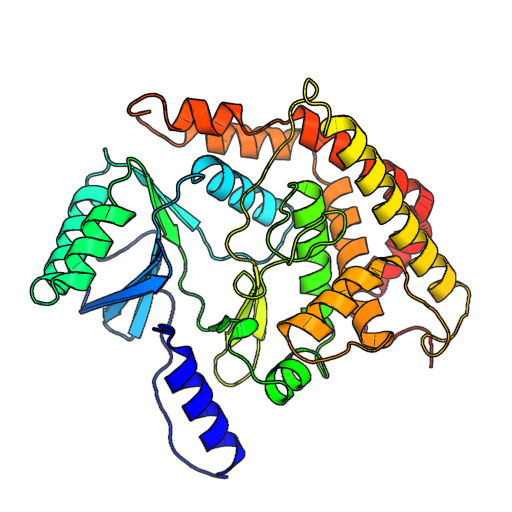25 269 SER A N 1
ATOM 2194 C CA . SER A 1 269 ? -21.690 -1.536 -2.953 1.00 94.25 269 SER A CA 1
ATOM 2195 C C . SER A 1 269 ? -22.025 -2.590 -1.884 1.00 94.25 269 SER A C 1
ATOM 2197 O O . SER A 1 269 ? -23.027 -3.308 -1.986 1.00 94.25 269 SER A O 1
ATOM 2199 N N . VAL A 1 270 ? -21.178 -2.699 -0.857 1.00 93.62 270 VAL A N 1
ATOM 2200 C CA . VAL A 1 270 ? -21.335 -3.595 0.295 1.00 93.62 270 VAL A CA 1
ATOM 2201 C C . VAL A 1 270 ? -21.196 -2.765 1.563 1.00 93.62 270 VAL A C 1
ATOM 2203 O O . VAL A 1 270 ? -20.311 -1.930 1.652 1.00 93.62 270 VAL A O 1
ATOM 2206 N N . SER A 1 271 ? -22.060 -3.006 2.545 1.00 92.75 271 SER A N 1
ATOM 2207 C CA . SER A 1 271 ? -21.923 -2.423 3.881 1.00 92.75 271 SER A CA 1
ATOM 2208 C C . SER A 1 271 ? -21.344 -3.483 4.808 1.00 92.75 271 SER A C 1
ATOM 2210 O O . SER A 1 271 ? -21.863 -4.603 4.863 1.00 92.75 271 SER A O 1
ATOM 2212 N N . LEU A 1 272 ? -20.255 -3.148 5.495 1.00 93.44 272 LEU A N 1
ATOM 2213 C CA . LEU A 1 272 ? -19.654 -4.018 6.499 1.00 93.44 272 LEU A CA 1
ATOM 2214 C C . LEU A 1 272 ? -20.445 -3.912 7.804 1.00 93.44 272 LEU A C 1
ATOM 2216 O O . LEU A 1 272 ? -20.771 -2.817 8.263 1.00 93.44 272 LEU A O 1
ATOM 2220 N N . ASN A 1 273 ? -20.753 -5.056 8.412 1.00 92.25 273 ASN A N 1
ATOM 2221 C CA . ASN A 1 273 ? -21.371 -5.085 9.735 1.00 92.25 273 ASN A CA 1
ATOM 2222 C C . ASN A 1 273 ? -20.325 -4.865 10.845 1.00 92.25 273 ASN A C 1
ATOM 2224 O O . ASN A 1 273 ? -19.121 -4.953 10.610 1.00 92.25 273 ASN A O 1
ATOM 2228 N N . ASN A 1 274 ? -20.776 -4.643 12.080 1.00 92.19 274 ASN A N 1
ATOM 2229 C CA . ASN A 1 274 ? -19.877 -4.346 13.201 1.00 92.19 274 ASN A CA 1
ATOM 2230 C C . ASN A 1 274 ? -18.889 -5.475 13.532 1.00 92.19 274 ASN A C 1
ATOM 2232 O O . ASN A 1 274 ? -17.799 -5.193 14.010 1.00 92.19 274 ASN A O 1
ATOM 2236 N N . SER A 1 275 ? -19.221 -6.739 13.247 1.00 91.56 275 SER A N 1
ATOM 2237 C CA . SER A 1 275 ? -18.267 -7.849 13.386 1.00 91.56 275 SER A CA 1
ATOM 2238 C C . SER A 1 275 ? -17.138 -7.742 12.367 1.00 91.56 275 SER A C 1
ATOM 2240 O O . SER A 1 275 ? -15.973 -7.890 12.722 1.00 91.56 275 SER A O 1
ATOM 2242 N N . GLN A 1 276 ? -17.460 -7.393 11.122 1.00 93.69 276 GLN A N 1
ATOM 2243 C CA . GLN A 1 276 ? -16.462 -7.188 10.078 1.00 93.69 276 GLN A CA 1
ATOM 2244 C C . GLN A 1 276 ? -15.604 -5.945 10.345 1.00 93.69 276 GLN A C 1
ATOM 2246 O O . GLN A 1 276 ? -14.381 -6.019 10.257 1.00 93.69 276 GLN A O 1
ATOM 2251 N N . LEU A 1 277 ? -16.226 -4.825 10.729 1.00 95.38 277 LEU A N 1
ATOM 2252 C CA . LEU A 1 277 ? -15.514 -3.599 11.109 1.00 95.38 277 LEU A CA 1
ATOM 2253 C C . LEU A 1 277 ? -14.605 -3.831 12.322 1.00 95.38 277 LEU A C 1
ATOM 2255 O O . LEU A 1 277 ? -13.488 -3.327 12.354 1.00 95.38 277 LEU A O 1
ATOM 2259 N N . PHE A 1 278 ? -15.027 -4.661 13.278 1.00 94.44 278 PHE A N 1
ATOM 2260 C CA . PHE A 1 278 ? -14.188 -5.044 14.407 1.00 94.44 278 PHE A CA 1
ATOM 2261 C C . PHE A 1 278 ? -12.937 -5.829 13.982 1.00 94.44 278 PHE A C 1
ATOM 2263 O O . PHE A 1 278 ? -11.867 -5.613 14.544 1.00 94.44 278 PHE A O 1
ATOM 2270 N N . GLN A 1 279 ? -13.020 -6.692 12.962 1.00 95.75 279 GLN A N 1
ATOM 2271 C CA . GLN A 1 279 ? -11.824 -7.358 12.424 1.00 95.75 279 GLN A CA 1
ATOM 2272 C C . GLN A 1 279 ? -10.864 -6.362 11.757 1.00 95.75 279 GLN A C 1
ATOM 2274 O O . GLN A 1 279 ? -9.653 -6.479 11.937 1.00 95.75 279 GLN A O 1
ATOM 2279 N N . VAL A 1 280 ? -11.383 -5.346 11.056 1.00 97.56 280 VAL A N 1
ATOM 2280 C CA . VAL A 1 280 ? -10.547 -4.248 10.533 1.00 97.56 280 VAL A CA 1
ATOM 2281 C C . VAL A 1 280 ? -9.870 -3.503 11.680 1.00 97.56 280 VAL A C 1
ATOM 2283 O O . VAL A 1 280 ? -8.656 -3.320 11.655 1.00 97.56 280 VAL A O 1
ATOM 2286 N N . LEU A 1 281 ? -10.619 -3.161 12.729 1.00 97.38 281 LEU A N 1
ATOM 2287 C CA . LEU A 1 281 ? -10.097 -2.485 13.914 1.00 97.38 281 LEU A CA 1
ATOM 2288 C C . LEU A 1 281 ? -9.014 -3.310 14.637 1.00 97.38 281 LEU A C 1
ATOM 2290 O O . LEU A 1 281 ? -7.962 -2.762 14.963 1.00 97.38 281 LEU A O 1
ATOM 2294 N N . LYS A 1 282 ? -9.193 -4.632 14.805 1.00 96.50 282 LYS A N 1
ATOM 2295 C CA . LYS A 1 282 ? -8.136 -5.537 15.312 1.00 96.50 282 LYS A CA 1
ATOM 2296 C C . LYS A 1 282 ? -6.875 -5.459 14.449 1.00 96.50 282 LYS A C 1
ATOM 2298 O O . LYS A 1 282 ? -5.768 -5.374 14.977 1.00 96.50 282 LYS A O 1
ATOM 2303 N N . GLY A 1 283 ? -7.048 -5.471 13.126 1.00 97.94 283 GLY A N 1
ATOM 2304 C CA . GLY A 1 283 ? -5.970 -5.286 12.158 1.00 97.94 283 GLY A CA 1
ATOM 2305 C C . GLY A 1 283 ? -5.217 -3.971 12.349 1.00 97.94 283 GLY A C 1
ATOM 2306 O O . GLY A 1 283 ? -3.990 -3.977 12.396 1.00 97.94 283 GLY A O 1
ATOM 2307 N N . MET A 1 284 ? -5.946 -2.864 12.515 1.00 98.50 284 MET A N 1
ATOM 2308 C CA . MET A 1 284 ? -5.360 -1.540 12.740 1.00 98.50 284 MET A CA 1
ATOM 2309 C C . MET A 1 284 ? -4.583 -1.471 14.053 1.00 98.50 284 MET A C 1
ATOM 2311 O O . MET A 1 284 ? -3.463 -0.976 14.064 1.00 98.50 284 MET A O 1
ATOM 2315 N N . VAL A 1 285 ? -5.134 -2.009 15.143 1.00 98.50 285 VAL A N 1
ATOM 2316 C CA . VAL A 1 285 ? -4.471 -2.017 16.458 1.00 98.50 285 VAL A CA 1
ATOM 2317 C C . VAL A 1 285 ? -3.190 -2.850 16.428 1.00 98.50 285 VAL A C 1
ATOM 2319 O O . VAL A 1 285 ? -2.167 -2.402 16.944 1.00 98.50 285 VAL A O 1
ATOM 2322 N N . LYS A 1 286 ? -3.197 -4.018 15.766 1.00 98.19 286 LYS A N 1
ATOM 2323 C CA . LYS A 1 286 ? -1.959 -4.777 15.532 1.00 98.19 286 LYS A CA 1
ATOM 2324 C C . LYS A 1 286 ? -0.954 -3.964 14.712 1.00 98.19 286 LYS A C 1
ATOM 2326 O O . LYS A 1 286 ? 0.210 -3.914 15.088 1.00 98.19 286 LYS A O 1
ATOM 2331 N N . GLY A 1 287 ? -1.390 -3.308 13.639 1.00 98.56 287 GLY A N 1
ATOM 2332 C CA . GLY A 1 287 ? -0.500 -2.486 12.819 1.00 98.56 287 GLY A CA 1
ATOM 2333 C C . GLY A 1 287 ? 0.083 -1.289 13.576 1.00 98.56 287 GLY A C 1
ATOM 2334 O O . GLY A 1 287 ? 1.265 -0.989 13.441 1.00 98.56 287 GLY A O 1
ATOM 2335 N N . PHE A 1 288 ? -0.699 -0.640 14.442 1.00 98.81 288 PHE A N 1
ATOM 2336 C CA . PHE A 1 288 ? -0.209 0.405 15.346 1.00 98.81 288 PHE A CA 1
ATOM 2337 C C . PHE A 1 288 ? 0.826 -0.128 16.331 1.00 98.81 288 PHE A C 1
ATOM 2339 O O . PHE A 1 288 ? 1.865 0.507 16.526 1.00 98.81 288 PHE A O 1
ATOM 2346 N N . PHE A 1 289 ? 0.592 -1.318 16.887 1.00 98.56 289 PHE A N 1
ATOM 2347 C CA . PHE A 1 289 ? 1.599 -2.000 17.684 1.00 98.56 289 PHE A CA 1
ATOM 2348 C C . PHE A 1 289 ? 2.874 -2.242 16.869 1.00 98.56 289 PHE A C 1
ATOM 2350 O O . PHE A 1 289 ? 3.939 -1.817 17.300 1.00 98.56 289 PHE A O 1
ATOM 2357 N N . GLU A 1 290 ? 2.794 -2.808 15.667 1.00 98.25 290 GLU A N 1
ATOM 2358 C CA . GLU A 1 290 ? 3.973 -3.046 14.820 1.00 98.25 290 GLU A CA 1
ATOM 2359 C C . GLU A 1 290 ? 4.736 -1.753 14.506 1.00 98.25 290 GLU A C 1
ATOM 2361 O O . GLU A 1 290 ? 5.955 -1.723 14.657 1.00 98.25 290 GLU A O 1
ATOM 2366 N N . VAL A 1 291 ? 4.035 -0.660 14.184 1.00 98.62 291 VAL A N 1
ATOM 2367 C CA . VAL A 1 291 ? 4.640 0.671 13.998 1.00 98.62 291 VAL A CA 1
ATOM 2368 C C . VAL A 1 291 ? 5.340 1.159 15.267 1.00 98.62 291 VAL A C 1
ATOM 2370 O O . VAL A 1 291 ? 6.462 1.661 15.187 1.00 98.62 291 VAL A O 1
ATOM 2373 N N . SER A 1 292 ? 4.724 0.987 16.441 1.00 98.19 292 SER A N 1
ATOM 2374 C CA . SER A 1 292 ? 5.337 1.376 17.719 1.00 98.19 292 SER A CA 1
ATOM 2375 C C . SER A 1 292 ? 6.646 0.627 17.994 1.00 98.19 292 SER A C 1
ATOM 2377 O O . SER A 1 292 ? 7.566 1.210 18.569 1.00 98.19 292 SER A O 1
ATOM 2379 N N . GLN A 1 293 ? 6.746 -0.623 17.527 1.00 97.75 293 GLN A N 1
ATOM 2380 C CA . GLN A 1 293 ? 7.905 -1.494 17.727 1.00 97.75 293 GLN A CA 1
ATOM 2381 C C . GLN A 1 293 ? 9.025 -1.290 16.698 1.00 97.75 293 GLN A C 1
ATOM 2383 O O . GLN A 1 293 ? 10.104 -1.849 16.880 1.00 97.75 293 GLN A O 1
ATOM 2388 N N . VAL A 1 294 ? 8.810 -0.513 15.629 1.00 97.12 294 VAL A N 1
ATOM 2389 C CA . VAL A 1 294 ? 9.869 -0.258 14.641 1.00 97.12 294 VAL A CA 1
ATOM 2390 C C . VAL A 1 294 ? 11.021 0.492 15.299 1.00 97.12 294 VAL A C 1
ATOM 2392 O O . VAL A 1 294 ? 10.860 1.625 15.741 1.00 97.12 294 VAL A O 1
ATOM 2395 N N . GLU A 1 295 ? 12.211 -0.091 15.328 1.00 96.00 295 GLU A N 1
ATOM 2396 C CA . GLU A 1 295 ? 13.373 0.578 15.899 1.00 96.00 295 GLU A CA 1
ATOM 2397 C C . GLU A 1 295 ? 13.878 1.708 14.986 1.00 96.00 295 GLU A C 1
ATOM 2399 O O . GLU A 1 295 ? 13.809 1.644 13.756 1.00 96.00 295 GLU A O 1
ATOM 2404 N N . GLU A 1 296 ? 14.465 2.746 15.587 1.00 95.31 296 GLU A N 1
ATOM 2405 C CA . GLU A 1 296 ? 15.096 3.847 14.844 1.00 95.31 296 GLU A CA 1
ATOM 2406 C C . GLU A 1 296 ? 16.194 3.336 13.892 1.00 95.31 296 GLU A C 1
ATOM 2408 O O . GLU A 1 296 ? 16.339 3.825 12.773 1.00 95.31 296 GLU A O 1
ATOM 2413 N N . THR A 1 297 ? 16.937 2.311 14.314 1.00 96.81 297 THR A N 1
ATOM 2414 C CA . THR A 1 297 ? 17.947 1.609 13.510 1.00 96.81 297 THR A CA 1
ATOM 2415 C C . THR A 1 297 ? 17.346 0.996 12.249 1.00 96.81 297 THR A C 1
ATOM 2417 O O . THR A 1 297 ? 17.900 1.193 11.172 1.00 96.81 297 THR A O 1
ATOM 2420 N N . GLN A 1 298 ? 16.185 0.342 12.342 1.00 97.06 298 GLN A N 1
ATOM 2421 C CA . GLN A 1 298 ? 15.510 -0.271 11.194 1.00 97.06 298 GLN A CA 1
ATOM 2422 C C . GLN A 1 298 ? 15.051 0.781 10.173 1.00 97.06 298 GLN A C 1
ATOM 2424 O O . GLN A 1 298 ? 15.257 0.608 8.971 1.00 97.06 298 GLN A O 1
ATOM 2429 N N . LEU A 1 299 ? 14.475 1.905 10.623 1.00 96.06 299 LEU A N 1
ATOM 2430 C CA . LEU A 1 299 ? 14.089 2.997 9.714 1.00 96.06 299 LEU A CA 1
ATOM 2431 C C . LEU A 1 299 ? 15.303 3.631 9.029 1.00 96.06 299 LEU A C 1
ATOM 2433 O O . LEU A 1 299 ? 15.247 3.931 7.833 1.00 96.06 299 LEU A O 1
ATOM 2437 N N . LEU A 1 300 ? 16.401 3.820 9.766 1.00 97.56 300 LEU A N 1
ATOM 2438 C CA . LEU A 1 300 ? 17.653 4.324 9.206 1.00 97.56 300 LEU A CA 1
ATOM 2439 C C . LEU A 1 300 ? 18.249 3.348 8.189 1.00 97.56 300 LEU A C 1
ATOM 2441 O O . LEU A 1 300 ? 18.676 3.787 7.125 1.00 97.56 300 LEU A O 1
ATOM 2445 N N . GLU A 1 301 ? 18.235 2.044 8.462 1.00 97.69 301 GLU A N 1
ATOM 2446 C CA . GLU A 1 301 ? 18.697 1.014 7.526 1.00 97.69 301 GLU A CA 1
ATOM 2447 C C . GLU A 1 301 ? 17.878 1.007 6.233 1.00 97.69 301 GLU A C 1
ATOM 2449 O O . GLU A 1 301 ? 18.455 0.958 5.144 1.00 97.69 301 GLU A O 1
ATOM 2454 N N . VAL A 1 302 ? 16.550 1.122 6.322 1.00 97.75 302 VAL A N 1
ATOM 2455 C CA . VAL A 1 302 ? 15.673 1.224 5.144 1.00 97.75 302 VAL A CA 1
ATOM 2456 C C . VAL A 1 302 ? 15.955 2.502 4.348 1.00 97.75 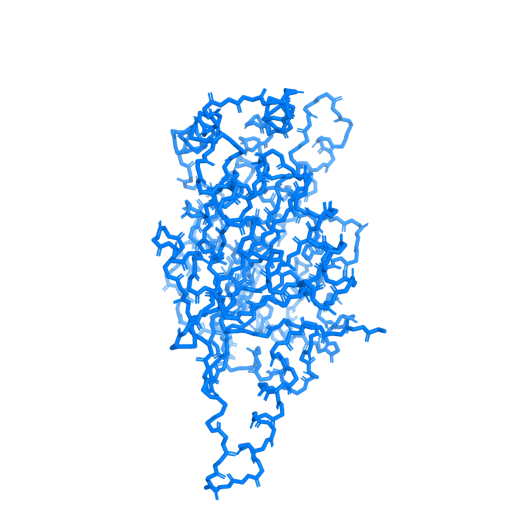302 VAL A C 1
ATOM 2458 O O . VAL A 1 302 ? 16.080 2.461 3.117 1.00 97.75 302 VAL A O 1
ATOM 2461 N N . TYR A 1 303 ? 16.101 3.639 5.032 1.00 98.00 303 TYR A N 1
ATOM 2462 C CA . TYR A 1 303 ? 16.430 4.915 4.398 1.00 98.00 303 TYR A CA 1
ATOM 2463 C C . TYR A 1 303 ? 17.787 4.869 3.695 1.00 98.00 303 TYR A C 1
ATOM 2465 O O . TYR A 1 303 ? 17.900 5.273 2.539 1.00 98.00 303 TYR A O 1
ATOM 2473 N N . GLU A 1 304 ? 18.809 4.334 4.359 1.00 97.56 304 GLU A N 1
ATOM 2474 C CA . GLU A 1 304 ? 20.156 4.201 3.811 1.00 97.56 304 GLU A CA 1
ATOM 2475 C C . GLU A 1 304 ? 20.211 3.200 2.655 1.00 97.56 304 GLU A C 1
ATOM 2477 O O . GLU A 1 304 ? 20.823 3.496 1.630 1.00 97.56 304 GLU A O 1
ATOM 2482 N N . SER A 1 305 ? 19.498 2.077 2.757 1.00 96.38 305 SER A N 1
ATOM 2483 C CA . SER A 1 305 ? 19.362 1.102 1.666 1.00 96.38 305 SER A CA 1
ATOM 2484 C C . SER A 1 305 ? 18.696 1.719 0.436 1.00 96.38 305 SER A C 1
ATOM 2486 O O . SER A 1 305 ? 19.116 1.471 -0.692 1.00 96.38 305 SER A O 1
ATOM 2488 N N . THR A 1 306 ? 17.694 2.578 0.642 1.00 97.19 306 THR A N 1
ATOM 2489 C CA . THR A 1 306 ? 17.066 3.352 -0.440 1.00 97.19 306 THR A CA 1
ATOM 2490 C C . THR A 1 306 ? 18.053 4.375 -1.008 1.00 97.19 306 THR A C 1
ATOM 2492 O O . THR A 1 306 ? 18.239 4.462 -2.220 1.00 97.19 306 THR A O 1
ATOM 2495 N N . ARG A 1 307 ? 18.742 5.134 -0.150 1.00 96.12 307 ARG A N 1
ATOM 2496 C CA . ARG A 1 307 ? 19.690 6.187 -0.545 1.00 96.12 307 ARG A CA 1
ATOM 2497 C C . ARG A 1 307 ? 20.847 5.652 -1.386 1.00 96.12 307 ARG A C 1
ATOM 2499 O O . ARG A 1 307 ? 21.273 6.324 -2.320 1.00 96.12 307 ARG A O 1
ATOM 2506 N N . GLN A 1 308 ? 21.359 4.477 -1.031 1.00 93.75 308 GLN A N 1
ATOM 2507 C CA . GLN A 1 308 ? 22.536 3.856 -1.642 1.00 93.75 308 GLN A CA 1
ATOM 2508 C C . GLN A 1 308 ? 22.195 2.938 -2.823 1.00 93.75 308 GLN A C 1
ATOM 2510 O O . GLN A 1 308 ? 23.104 2.382 -3.431 1.00 93.75 308 GLN A O 1
ATOM 2515 N N . TYR A 1 309 ? 20.910 2.781 -3.151 1.00 93.56 309 TYR A N 1
ATOM 2516 C CA . TYR A 1 309 ? 20.465 1.878 -4.206 1.00 93.56 309 TYR A CA 1
ATOM 2517 C C . TYR A 1 309 ? 21.087 2.159 -5.592 1.00 93.56 309 TYR A C 1
ATOM 2519 O O . TYR A 1 309 ? 21.625 1.225 -6.191 1.00 93.56 309 TYR A O 1
ATOM 2527 N N . PRO A 1 310 ? 21.023 3.386 -6.153 1.00 92.44 310 PRO A N 1
ATOM 2528 C CA . PRO A 1 310 ? 21.505 3.621 -7.510 1.00 92.44 310 PRO A CA 1
ATOM 2529 C C . PRO A 1 310 ? 23.036 3.651 -7.571 1.00 92.44 310 PRO A C 1
ATOM 2531 O O . PRO A 1 310 ? 23.686 4.310 -6.758 1.00 92.44 310 PRO A O 1
ATOM 2534 N N . SER A 1 311 ? 23.625 3.036 -8.600 1.00 88.00 311 SER A N 1
ATOM 2535 C CA . SER A 1 311 ? 25.057 3.217 -8.880 1.00 88.00 311 SER A CA 1
ATOM 2536 C C . SER A 1 311 ? 25.351 4.578 -9.521 1.00 88.00 311 SER A C 1
ATOM 2538 O O . SER A 1 311 ? 26.444 5.114 -9.366 1.00 88.00 311 SER A O 1
ATOM 2540 N N . GLU A 1 312 ? 24.382 5.132 -10.256 1.00 88.94 312 GLU A N 1
ATOM 2541 C CA . GLU A 1 312 ? 24.440 6.466 -10.859 1.00 88.94 312 GLU A CA 1
ATOM 2542 C C . GLU A 1 312 ? 23.087 7.180 -10.723 1.00 88.94 312 GLU A C 1
ATOM 2544 O O . GLU A 1 312 ? 22.044 6.619 -11.062 1.00 88.94 312 GLU A O 1
ATOM 2549 N N . ASP A 1 313 ? 23.100 8.447 -10.292 1.00 87.06 313 ASP A N 1
ATOM 2550 C CA . ASP A 1 313 ? 21.897 9.286 -10.239 1.00 87.06 313 ASP A CA 1
ATOM 2551 C C . ASP A 1 313 ? 21.815 10.224 -11.450 1.00 87.06 313 ASP A C 1
ATOM 2553 O O . ASP A 1 313 ? 22.310 11.358 -11.462 1.00 87.06 313 ASP A O 1
ATOM 2557 N N . LYS A 1 314 ? 21.177 9.734 -12.511 1.00 79.62 314 LYS A N 1
ATOM 2558 C CA . LYS A 1 314 ? 20.969 10.513 -13.727 1.00 79.62 314 LYS A CA 1
ATOM 2559 C C . LYS A 1 314 ? 20.040 11.697 -13.458 1.00 79.62 314 LYS A C 1
ATOM 2561 O O . LYS A 1 314 ? 18.872 11.520 -13.124 1.00 79.62 314 LYS A O 1
ATOM 2566 N N . LEU A 1 315 ? 20.549 12.903 -13.724 1.00 81.38 315 LEU A N 1
ATOM 2567 C CA . LEU A 1 315 ? 19.825 14.178 -13.610 1.00 81.38 315 LEU A CA 1
ATOM 2568 C C . LEU A 1 315 ? 19.354 14.524 -12.181 1.00 81.38 315 LEU A C 1
ATOM 2570 O O . LEU A 1 315 ? 18.494 15.388 -12.033 1.00 81.38 315 LEU A O 1
ATOM 2574 N N . GLY A 1 316 ? 19.913 13.891 -11.142 1.00 88.81 316 GLY A N 1
ATOM 2575 C CA . GLY A 1 316 ? 19.536 14.160 -9.747 1.00 88.81 316 GLY A CA 1
ATOM 2576 C C . GLY A 1 316 ? 18.133 13.665 -9.377 1.00 88.81 316 GLY A C 1
ATOM 2577 O O . GLY A 1 316 ? 17.529 14.166 -8.427 1.00 88.81 316 GLY A O 1
ATOM 2578 N N . PHE A 1 317 ? 17.575 12.737 -10.160 1.00 90.06 317 PHE A N 1
ATOM 2579 C CA . PHE A 1 317 ? 16.223 12.223 -9.968 1.00 90.06 317 PHE A CA 1
ATOM 2580 C C . PHE A 1 317 ? 16.094 11.480 -8.632 1.00 90.06 317 PHE A C 1
ATOM 2582 O O . PHE A 1 317 ? 15.135 11.701 -7.889 1.00 90.06 317 PHE A O 1
ATOM 2589 N N . TRP A 1 318 ? 17.072 10.634 -8.304 1.00 95.00 318 TRP A N 1
ATOM 2590 C CA . TRP A 1 318 ? 17.070 9.877 -7.058 1.00 95.00 318 TRP A CA 1
ATOM 2591 C C . TRP A 1 318 ? 17.259 10.799 -5.856 1.00 95.00 318 TRP A C 1
ATOM 2593 O O . TRP A 1 318 ? 16.513 10.703 -4.884 1.00 95.00 318 TRP A O 1
ATOM 2603 N N . GLN A 1 319 ? 18.190 11.753 -5.947 1.00 94.81 319 GLN A N 1
ATOM 2604 C CA . GLN A 1 319 ? 18.409 12.767 -4.919 1.00 94.81 319 GLN A CA 1
ATOM 2605 C C . GLN A 1 319 ? 17.134 13.573 -4.626 1.00 94.81 319 GLN A C 1
ATOM 2607 O O . GLN A 1 319 ? 16.810 13.799 -3.459 1.00 94.81 319 GLN A O 1
ATOM 2612 N N . ALA A 1 320 ? 16.389 13.978 -5.659 1.00 94.31 320 ALA A N 1
ATOM 2613 C CA . ALA A 1 320 ? 15.122 14.691 -5.495 1.00 94.31 320 ALA A CA 1
ATOM 2614 C C . ALA A 1 320 ? 14.040 13.824 -4.822 1.00 94.31 320 ALA A C 1
ATOM 2616 O O . ALA A 1 320 ? 13.320 14.302 -3.942 1.00 94.31 320 ALA A O 1
ATOM 2617 N N . GLY A 1 321 ? 13.949 12.542 -5.191 1.00 95.75 321 GLY A N 1
ATOM 2618 C CA . GLY A 1 321 ? 13.051 11.591 -4.533 1.00 95.75 321 GLY A CA 1
ATOM 2619 C C . GLY A 1 321 ? 13.415 11.365 -3.063 1.00 95.75 321 GLY A C 1
ATOM 2620 O O . GLY A 1 321 ? 12.545 11.453 -2.200 1.00 95.75 321 GLY A O 1
ATOM 2621 N N . MET A 1 322 ? 14.704 11.188 -2.757 1.00 97.00 322 MET A N 1
ATOM 2622 C CA . MET A 1 322 ? 15.203 11.054 -1.383 1.00 97.00 322 MET A CA 1
ATOM 2623 C C . MET A 1 322 ? 14.899 12.292 -0.537 1.00 97.00 322 MET A C 1
ATOM 2625 O O . MET A 1 322 ? 14.506 12.156 0.615 1.00 97.00 322 MET A O 1
ATOM 2629 N N . ALA A 1 323 ? 15.004 13.497 -1.108 1.00 95.75 323 ALA A N 1
ATOM 2630 C CA . ALA A 1 323 ? 14.650 14.739 -0.417 1.00 95.75 323 ALA A CA 1
ATOM 2631 C C . ALA A 1 323 ? 13.155 14.835 -0.050 1.00 95.75 323 ALA A C 1
ATOM 2633 O O . ALA A 1 323 ? 12.784 15.645 0.798 1.00 95.75 323 ALA A O 1
ATOM 2634 N N . SER A 1 324 ? 12.302 14.016 -0.674 1.00 95.88 324 SER A N 1
ATOM 2635 C CA . SER A 1 324 ? 10.872 13.923 -0.357 1.00 95.88 324 SER A CA 1
ATOM 2636 C C . SER A 1 324 ? 10.567 12.907 0.753 1.00 95.88 324 SER A C 1
ATOM 2638 O O . SER A 1 324 ? 9.439 12.865 1.240 1.00 95.88 324 SER A O 1
ATOM 2640 N N . ILE A 1 325 ? 11.542 12.089 1.164 1.00 97.56 325 ILE A N 1
ATOM 2641 C CA . ILE A 1 325 ? 11.414 11.166 2.296 1.00 97.56 325 ILE A CA 1
ATOM 2642 C C . ILE A 1 325 ? 11.900 11.895 3.550 1.00 97.56 325 ILE A C 1
ATOM 2644 O O . ILE A 1 325 ? 13.079 12.218 3.683 1.00 97.56 325 ILE A O 1
ATOM 2648 N N . ASN A 1 326 ? 10.992 12.157 4.490 1.00 96.75 326 ASN A N 1
ATOM 2649 C CA . ASN A 1 326 ? 11.306 12.884 5.718 1.00 96.75 326 ASN A CA 1
ATOM 2650 C C . ASN A 1 326 ? 11.253 11.942 6.927 1.00 96.75 326 ASN A C 1
ATOM 2652 O O . ASN A 1 326 ? 10.182 11.654 7.454 1.00 96.75 326 ASN A O 1
ATOM 2656 N N . LEU A 1 327 ? 12.418 11.510 7.415 1.00 97.12 327 LEU A N 1
ATOM 2657 C CA . LEU A 1 327 ? 12.495 10.675 8.618 1.00 97.12 327 LEU A CA 1
ATOM 2658 C C . LEU A 1 327 ? 11.959 11.375 9.872 1.00 97.12 327 LEU A C 1
ATOM 2660 O O . LEU A 1 327 ? 11.422 10.707 10.745 1.00 97.12 327 LEU A O 1
ATOM 2664 N N . GLY A 1 328 ? 12.062 12.705 9.970 1.00 97.75 328 GLY A N 1
ATOM 2665 C CA . GLY A 1 328 ? 11.468 13.454 11.082 1.00 97.75 328 GLY A CA 1
ATOM 2666 C C . GLY A 1 328 ? 9.947 13.303 11.130 1.00 97.75 328 GLY A C 1
ATOM 2667 O O . GLY A 1 328 ? 9.393 13.039 12.189 1.00 97.75 328 GLY A O 1
ATOM 2668 N N . PHE A 1 329 ? 9.293 13.357 9.966 1.00 98.44 329 PHE A N 1
ATOM 2669 C CA . PHE A 1 329 ? 7.853 13.114 9.845 1.00 98.44 329 PHE A CA 1
ATOM 2670 C C . PHE A 1 329 ? 7.461 11.707 10.311 1.00 98.44 329 PHE A C 1
ATOM 2672 O O . PHE A 1 329 ? 6.510 11.550 11.077 1.00 98.44 329 PHE A O 1
ATOM 2679 N N . LEU A 1 330 ? 8.209 10.685 9.880 1.00 98.25 330 LEU A N 1
ATOM 2680 C CA . LEU A 1 330 ? 7.954 9.301 10.285 1.00 98.25 330 LEU A CA 1
ATOM 2681 C C . LEU A 1 330 ? 8.186 9.102 11.788 1.00 98.25 330 LEU A C 1
ATOM 2683 O O . LEU A 1 330 ? 7.387 8.437 12.438 1.00 98.25 330 LEU A O 1
ATOM 2687 N N . ARG A 1 331 ? 9.223 9.723 12.364 1.00 98.31 331 ARG A N 1
ATOM 2688 C CA . ARG A 1 331 ? 9.481 9.684 13.813 1.00 98.31 331 ARG A CA 1
ATOM 2689 C C . ARG A 1 331 ? 8.346 10.313 14.615 1.00 98.31 331 ARG A C 1
ATOM 2691 O O . ARG A 1 331 ? 7.890 9.701 15.574 1.00 98.31 331 ARG A O 1
ATOM 2698 N N . ASP A 1 332 ? 7.858 11.483 14.212 1.00 98.56 332 ASP A N 1
ATOM 2699 C CA . ASP A 1 332 ? 6.758 12.157 14.914 1.00 98.56 332 ASP A CA 1
ATOM 2700 C C . ASP A 1 332 ? 5.447 11.358 14.805 1.00 98.56 332 ASP A C 1
ATOM 2702 O O . ASP A 1 332 ? 4.717 11.201 15.785 1.00 98.56 332 ASP A O 1
ATOM 2706 N N . THR A 1 333 ? 5.183 10.783 13.629 1.00 98.62 333 THR A N 1
ATOM 2707 C CA . THR A 1 333 ? 4.044 9.885 13.376 1.00 98.62 333 THR A CA 1
ATOM 2708 C C . THR A 1 333 ? 4.126 8.628 14.251 1.00 98.62 333 THR A C 1
ATOM 2710 O O . THR A 1 333 ? 3.159 8.287 14.936 1.00 98.62 333 THR A O 1
ATOM 2713 N N . LYS A 1 334 ? 5.296 7.972 14.297 1.00 98.62 334 LYS A N 1
ATOM 2714 C CA . LYS A 1 334 ? 5.560 6.829 15.183 1.00 98.62 334 LYS A CA 1
ATOM 2715 C C . LYS A 1 334 ? 5.354 7.211 16.645 1.00 98.62 334 LYS A C 1
ATOM 2717 O O . LYS A 1 334 ? 4.672 6.481 17.348 1.00 98.62 334 LYS A O 1
ATOM 2722 N N . ALA A 1 335 ? 5.896 8.341 17.097 1.00 98.69 335 ALA A N 1
ATOM 2723 C CA . ALA A 1 335 ? 5.817 8.765 18.494 1.00 98.69 335 ALA A CA 1
ATOM 2724 C C . ALA A 1 335 ? 4.367 8.960 18.970 1.00 98.69 335 ALA A C 1
ATOM 2726 O O . ALA A 1 335 ? 4.039 8.641 20.113 1.00 98.69 335 ALA A O 1
ATOM 2727 N N . ILE A 1 336 ? 3.480 9.450 18.096 1.00 98.81 336 ILE A N 1
ATOM 2728 C CA . ILE A 1 336 ? 2.039 9.533 18.375 1.00 98.81 336 ILE A CA 1
ATOM 2729 C C . ILE A 1 336 ? 1.434 8.137 18.544 1.00 98.81 336 ILE A C 1
ATOM 2731 O O . ILE A 1 336 ? 0.739 7.887 19.532 1.00 98.81 336 ILE A O 1
ATOM 2735 N N . ILE A 1 337 ? 1.704 7.241 17.591 1.00 98.81 337 ILE A N 1
ATOM 2736 C CA . ILE A 1 337 ? 1.175 5.873 17.585 1.00 98.81 337 ILE A CA 1
ATOM 2737 C C . ILE A 1 337 ? 1.680 5.090 18.803 1.00 98.81 337 ILE A C 1
ATOM 2739 O O . ILE A 1 337 ? 0.886 4.457 19.493 1.00 98.81 337 ILE A O 1
ATOM 2743 N N . GLU A 1 338 ? 2.972 5.176 19.104 1.00 98.69 338 GLU A N 1
ATOM 2744 C CA . GLU A 1 338 ? 3.632 4.544 20.248 1.00 98.69 338 GLU A CA 1
ATOM 2745 C C . GLU A 1 338 ? 3.038 5.023 21.568 1.00 98.69 338 GLU A C 1
ATOM 2747 O O . GLU A 1 338 ? 2.533 4.211 22.336 1.00 98.69 338 GLU A O 1
ATOM 2752 N N . LYS A 1 339 ? 2.958 6.343 21.781 1.00 98.62 339 LYS A N 1
ATOM 2753 C CA . LYS A 1 339 ? 2.361 6.911 22.996 1.00 98.62 339 LYS A CA 1
ATOM 2754 C C . LYS A 1 339 ? 0.939 6.401 23.240 1.00 98.62 339 LYS A C 1
ATOM 2756 O O . LYS A 1 339 ? 0.573 6.122 24.380 1.00 98.62 339 LYS A O 1
ATOM 2761 N N . LEU A 1 340 ? 0.108 6.344 22.198 1.00 98.69 340 LEU A N 1
ATOM 2762 C CA . LEU A 1 340 ? -1.272 5.873 22.327 1.00 98.69 340 LEU A CA 1
ATOM 2763 C C . LEU A 1 340 ? -1.328 4.354 22.533 1.00 98.69 340 LEU A C 1
ATOM 2765 O O . LEU A 1 340 ? -2.079 3.893 23.386 1.00 98.69 340 LEU A O 1
ATOM 2769 N N . THR A 1 341 ? -0.486 3.592 21.841 1.00 98.38 341 THR A N 1
ATOM 2770 C CA . THR A 1 341 ? -0.379 2.137 22.026 1.00 98.38 341 THR A CA 1
ATOM 2771 C C . THR A 1 341 ? 0.045 1.779 23.453 1.00 98.38 341 THR A C 1
ATOM 2773 O O . THR A 1 341 ? -0.559 0.890 24.054 1.00 98.38 341 THR A O 1
ATOM 2776 N N . ASP A 1 342 ? 1.009 2.505 24.027 1.00 98.19 342 ASP A N 1
ATOM 2777 C CA . ASP A 1 342 ? 1.491 2.311 25.401 1.00 98.19 342 ASP A CA 1
ATOM 2778 C C . ASP A 1 342 ? 0.413 2.637 26.441 1.00 98.19 342 ASP A C 1
ATOM 2780 O O . ASP A 1 342 ? 0.179 1.862 27.376 1.00 98.19 342 ASP A O 1
ATOM 2784 N N . ASN A 1 343 ? -0.297 3.757 26.252 1.00 98.31 343 ASN A N 1
ATOM 2785 C CA . ASN A 1 343 ? -1.410 4.159 27.118 1.00 98.31 343 ASN A CA 1
ATOM 2786 C C . ASN A 1 343 ? -2.554 3.132 27.125 1.00 98.31 343 ASN A C 1
ATOM 2788 O O . ASN A 1 343 ? -3.289 3.051 28.105 1.00 98.31 343 ASN A O 1
ATOM 2792 N N . HIS A 1 344 ? -2.690 2.348 26.052 1.00 97.75 344 HIS A N 1
ATOM 2793 C CA . HIS A 1 344 ? -3.699 1.302 25.893 1.00 97.75 344 HIS A CA 1
ATOM 2794 C C . HIS A 1 344 ? -3.075 -0.107 25.840 1.00 97.75 344 HIS A C 1
ATOM 2796 O O . HIS A 1 344 ? -3.619 -1.011 25.205 1.00 97.75 344 HIS A O 1
ATOM 2802 N N . SER A 1 345 ? -1.938 -0.317 26.512 1.00 97.25 345 SER A N 1
ATOM 2803 C CA . SER A 1 345 ? -1.156 -1.564 26.450 1.00 97.25 345 SER A CA 1
ATOM 2804 C C . SER A 1 345 ? -1.934 -2.831 26.828 1.00 97.25 345 SER A C 1
ATOM 2806 O O . SER A 1 345 ? -1.717 -3.878 26.212 1.00 97.25 345 SER A O 1
ATOM 2808 N N . GLU A 1 346 ? -2.874 -2.760 27.775 1.00 96.25 346 GLU A N 1
ATOM 2809 C CA . GLU A 1 346 ? -3.758 -3.886 28.122 1.00 96.25 346 GLU A CA 1
ATOM 2810 C C . GLU A 1 346 ? -4.683 -4.262 26.953 1.00 96.25 346 GLU A C 1
ATOM 2812 O O . GLU A 1 346 ? -4.754 -5.431 26.568 1.00 96.25 346 GLU A O 1
ATOM 2817 N N . ASN A 1 347 ? -5.321 -3.267 26.325 1.00 95.19 347 ASN A N 1
ATOM 2818 C CA . ASN A 1 347 ? -6.199 -3.466 25.168 1.00 95.19 347 ASN A CA 1
ATOM 2819 C C . ASN A 1 347 ? -5.411 -3.989 23.959 1.00 95.19 347 ASN A C 1
ATOM 2821 O O . ASN A 1 347 ? -5.856 -4.912 23.275 1.00 95.19 347 ASN A O 1
ATOM 2825 N N . THR A 1 348 ? -4.216 -3.444 23.723 1.00 96.94 348 THR A N 1
ATOM 2826 C CA . THR A 1 348 ? -3.294 -3.919 22.684 1.00 96.94 348 THR A CA 1
ATOM 2827 C C . THR A 1 348 ? -2.915 -5.380 22.923 1.00 96.94 348 THR A C 1
ATOM 2829 O O . THR A 1 348 ? -3.057 -6.209 22.026 1.00 96.94 348 THR A O 1
ATOM 2832 N N . SER A 1 349 ? -2.504 -5.728 24.146 1.00 96.44 349 SER A N 1
ATOM 2833 C CA . SER A 1 349 ? -2.143 -7.104 24.517 1.00 96.44 349 SER A CA 1
ATOM 2834 C C . SER A 1 349 ? -3.314 -8.066 24.326 1.00 96.44 349 SER A C 1
ATOM 2836 O O . SER A 1 349 ? -3.134 -9.175 23.817 1.00 96.44 349 SER A O 1
ATOM 2838 N N . TRP A 1 350 ? -4.527 -7.629 24.671 1.00 94.44 350 TRP A N 1
ATOM 2839 C CA . TRP A 1 350 ? -5.741 -8.397 24.436 1.00 94.44 350 TRP A CA 1
ATOM 2840 C C . TRP A 1 350 ? -5.970 -8.660 22.938 1.00 94.44 350 TRP A C 1
ATOM 2842 O O . TRP A 1 350 ? -6.157 -9.819 22.555 1.00 94.44 350 TRP A O 1
ATOM 2852 N N . VAL A 1 351 ? -5.869 -7.637 22.075 1.00 95.12 351 VAL A N 1
ATOM 2853 C CA . VAL A 1 351 ? -5.995 -7.804 20.611 1.00 95.12 351 VAL A CA 1
ATOM 2854 C C . VAL A 1 351 ? -4.946 -8.767 20.070 1.00 95.12 351 VAL A C 1
ATOM 2856 O O . VAL A 1 351 ? -5.294 -9.648 19.290 1.00 95.12 351 VAL A O 1
ATOM 2859 N N . LEU A 1 352 ? -3.685 -8.641 20.490 1.00 95.38 352 LEU A N 1
ATOM 2860 C CA . LEU A 1 352 ? -2.608 -9.524 20.032 1.00 95.38 352 LEU A CA 1
ATOM 2861 C C . LEU A 1 352 ? -2.843 -10.978 20.465 1.00 95.38 352 LEU A C 1
ATOM 2863 O O . LEU A 1 352 ? -2.678 -11.892 19.661 1.00 95.38 352 LEU A O 1
ATOM 2867 N N . SER A 1 353 ? -3.291 -11.200 21.705 1.00 93.81 353 SER A N 1
ATOM 2868 C CA . SER A 1 353 ? -3.583 -12.547 22.222 1.00 93.81 353 SER A CA 1
ATOM 2869 C C . SER A 1 353 ? -4.785 -13.220 21.549 1.00 93.81 353 SER A C 1
ATOM 2871 O O . SER A 1 353 ? -4.873 -14.445 21.519 1.00 93.81 353 SER A O 1
ATOM 2873 N N . THR A 1 354 ? -5.696 -12.422 20.989 1.00 90.69 354 THR A N 1
ATOM 2874 C CA . THR A 1 354 ? -6.916 -12.883 20.316 1.00 90.69 354 THR A CA 1
ATOM 2875 C C . THR A 1 354 ? -6.854 -12.687 18.806 1.00 90.69 354 THR A C 1
ATOM 2877 O O . THR A 1 354 ? -7.861 -12.870 18.131 1.00 90.69 354 THR A O 1
ATOM 2880 N N . TYR A 1 355 ? -5.712 -12.293 18.232 1.00 90.00 355 TYR A N 1
ATOM 2881 C CA . TYR A 1 355 ? -5.660 -11.798 16.852 1.00 90.00 355 TYR A CA 1
ATOM 2882 C C . TYR A 1 355 ? -6.195 -12.822 15.846 1.00 90.00 355 TYR A C 1
ATOM 2884 O O . TYR A 1 355 ? -7.091 -12.496 15.069 1.00 90.00 355 TYR A O 1
ATOM 2892 N N . GLU A 1 356 ? -5.738 -14.067 15.975 1.00 86.25 356 GLU A N 1
ATOM 2893 C CA . GLU A 1 356 ? -6.132 -15.214 15.147 1.00 86.25 356 GLU A CA 1
ATOM 2894 C C . GLU A 1 356 ? -7.521 -15.774 15.484 1.00 86.25 356 GLU A C 1
ATOM 2896 O O . GLU A 1 356 ? -8.084 -16.540 14.702 1.00 86.25 356 GLU A O 1
ATOM 2901 N N . SER A 1 357 ? -8.094 -15.433 16.645 1.00 80.25 357 SER A N 1
ATOM 2902 C CA . SER A 1 357 ? -9.411 -15.938 17.019 1.00 80.25 357 SER A CA 1
ATOM 2903 C C . SER A 1 357 ? -10.528 -15.117 16.366 1.00 80.25 357 SER A C 1
ATOM 2905 O O . SER A 1 357 ? -10.583 -13.883 16.431 1.00 80.25 357 SER A O 1
ATOM 2907 N N . ASP A 1 358 ? -11.471 -15.842 15.765 1.00 68.19 358 ASP A N 1
ATOM 2908 C CA . ASP A 1 358 ? -12.754 -15.304 15.295 1.00 68.19 358 ASP A CA 1
ATOM 2909 C C . ASP A 1 358 ? -13.744 -15.076 16.434 1.00 68.19 358 ASP A C 1
ATOM 2911 O O . ASP A 1 358 ? -14.835 -14.543 16.221 1.00 68.19 358 ASP A O 1
ATOM 2915 N N . GLU A 1 359 ? -13.360 -15.469 17.648 1.00 56.22 359 GLU A N 1
ATOM 2916 C CA . GLU A 1 359 ? -14.091 -15.194 18.871 1.00 56.22 359 GLU A CA 1
ATOM 2917 C C . GLU A 1 359 ? -14.098 -13.684 19.109 1.00 56.22 359 GLU A C 1
ATOM 2919 O O . GLU A 1 359 ? -13.266 -13.111 19.810 1.00 56.22 359 GLU A O 1
ATOM 2924 N N . SER A 1 360 ? -15.072 -13.011 18.499 1.00 55.41 360 SER A N 1
ATOM 2925 C CA . SER A 1 360 ? -15.549 -11.761 19.050 1.00 55.41 360 SER A CA 1
ATOM 2926 C C . SER A 1 360 ? -16.015 -12.071 20.474 1.00 55.41 360 SER A C 1
ATOM 2928 O O . SER A 1 360 ? -16.821 -12.989 20.642 1.00 55.41 360 SER A O 1
ATOM 2930 N N . PRO A 1 361 ? -15.565 -11.331 21.500 1.00 49.84 361 PRO A N 1
ATOM 2931 C CA . PRO A 1 361 ? -15.989 -11.547 22.888 1.00 49.84 361 PRO A CA 1
ATOM 2932 C C . PRO A 1 361 ? -17.498 -11.308 23.120 1.00 49.84 361 PRO A C 1
ATOM 2934 O O . PRO A 1 361 ? -17.956 -11.260 24.256 1.00 49.84 361 PRO A O 1
ATOM 2937 N N . LEU A 1 362 ? -18.276 -11.105 22.055 1.00 51.31 362 LEU A N 1
ATOM 2938 C CA . LEU A 1 362 ? -19.598 -10.507 22.058 1.00 51.31 362 LEU A CA 1
ATOM 2939 C C . LEU A 1 362 ? -20.532 -11.319 21.153 1.00 51.31 362 LEU A C 1
ATOM 2941 O O . LEU A 1 362 ? -20.817 -10.924 20.020 1.00 51.31 362 LEU A O 1
ATOM 2945 N N . TYR A 1 363 ? -21.001 -12.449 21.682 1.00 46.25 363 TYR A N 1
ATOM 2946 C CA . TYR A 1 363 ? -22.284 -13.035 21.286 1.00 46.25 363 TYR A CA 1
ATOM 2947 C C . TYR A 1 363 ? -23.414 -12.422 22.112 1.00 46.25 363 TYR A C 1
ATOM 2949 O O . TYR A 1 363 ? -23.237 -12.294 23.346 1.00 46.25 363 TYR A O 1
#

pLDDT: mean 89.57, std 15.35, range [25.94, 98.81]

Foldseek 3Di:
DDQDDCVVVQVVVLVVCVVDDDDDDPPPFAFEDDLVDDPLQQWDAWDDHDQFKIWTAGPPRYIWMKGFDLLVLQQQLLVLVCVLLVQFAWDKDKDFPPDPVLVSNLVSHLVRCVVPPVSNVSSVPNVPDRMMMITIDFRWDQLLSDALVLVCQLQVPDLVQLLSLLLLVLSCLLQVPCQAFNQLHDDLHDSRQWIFRDDNDTDHIHGHPRGGQFDDPPDPVLVVSLVSLLVLLLLLLVLLVVQVVDDALQPGDSPSCPSVQVSCCVRHVDGDGSLSSVSSSLSNLSNLVSLLPQDPVSSVVSLVCSLPVDPDDPPCSSVVSSVSDDVVSSVSSSVSSNVSCVVSVVSSVVSVVCVPPSPSVHD

Solvent-accessible surface area (backbone atoms only — not comparable to full-atom values): 19930 Å² total; per-residue (Å²): 137,86,81,50,56,71,37,62,64,51,50,54,44,53,60,48,54,78,76,37,95,74,88,88,71,86,70,75,72,58,41,58,37,62,74,90,73,65,65,47,89,58,53,73,44,72,44,75,46,50,98,38,34,27,42,37,32,35,70,95,44,19,22,29,31,44,31,30,60,95,55,48,54,30,35,49,40,31,52,52,51,28,59,76,61,70,44,56,53,66,57,74,47,76,43,43,65,85,40,74,61,39,59,48,43,52,53,40,55,42,66,65,21,68,90,36,68,68,56,34,50,48,52,59,61,40,56,69,52,67,49,35,38,42,29,44,38,73,46,44,38,39,56,61,78,48,50,51,67,54,48,45,60,60,58,70,81,36,60,61,43,32,21,49,48,14,27,47,51,30,49,25,68,55,36,50,32,54,59,47,62,28,75,86,46,97,62,83,37,33,54,69,37,31,32,33,30,44,79,97,54,81,60,56,58,33,49,45,90,64,40,44,52,48,50,54,88,88,41,81,65,34,61,57,47,51,52,46,49,46,52,47,56,51,41,43,52,51,42,49,50,52,47,71,77,68,49,48,48,94,78,58,79,57,69,66,44,46,46,58,38,52,45,33,38,73,69,47,68,40,77,69,51,56,70,49,48,46,29,22,50,49,13,26,52,52,25,36,46,45,53,45,67,59,48,73,66,59,57,49,51,45,50,49,54,53,70,63,61,64,95,68,65,74,91,47,53,57,60,55,35,51,73,49,59,38,66,68,42,42,50,55,48,34,51,48,41,28,54,51,45,61,78,38,42,68,62,50,52,50,44,65,78,41,61,89,50,84,73,62,98,51,127

Radius of gyration: 21.52 Å; Cα contacts (8 Å, |Δi|>4): 570; chains: 1; bounding box: 50×55×63 Å

InterPro domains:
  IPR011009 Protein kinase-like domain superfamily [SSF56112] (28-290)
  IPR015275 Actin-fragmin kinase, catalytic domain [PF09192] (26-287)
  IPR036940 Phosphatidylinositol 3-/4-kinase, catalytic domain superfamily [G3DSA:1.10.1070.11] (141-317)
  IPR037469 Putative actin-fragmin kinase [PTHR38737] (19-346)

Nearest PDB structures (foldseek):
  1cja-assembly2_B  TM=8.203E-01  e=2.230E-15  Physarum polycephalum